Protein AF-A0A7J6WSA6-F1 (afdb_monomer)

Mean predicted aligned error: 17.16 Å

InterPro domains:
  IPR001107 Band 7 domain [PF01145] (23-94)
  IPR036013 Band 7/SPFH domain superfamily [G3DSA:3.30.479.30] (20-79)
  IPR036013 Band 7/SPFH domain superfamily [SSF117892] (22-83)
  IPR050710 Band 7/mec-2 domain-containing protein [PTHR43327] (21-197)

Sequence (199 aa):
MMEFVIQCNYTTGYDGVCYPMPKLDLDSTFEQKNDIAKAVEDELEKAMSLYGYEIVQTLIVDIEPDEHVKRAMNEINAAARMRAAANEKAEAEKILQIKRAEGEAESKYLAGVGIARQRQAIVDGLRDSVLAFSSNVPGTSSKDVMDMVLITQYFDTMKEIGASSKSSSVFIPHGPGAVKDIASQIREGLLQGEAASHH

Solvent-accessible surface area (backbone atoms only — not comparable to full-atom values): 11908 Å² total; per-residue (Å²): 135,82,89,64,79,57,77,56,80,49,56,70,83,71,92,87,79,88,71,84,74,71,97,60,54,73,70,56,49,68,75,37,50,68,60,52,30,49,59,50,39,64,53,49,40,61,65,35,47,81,74,76,49,80,77,87,61,59,56,72,79,58,80,48,72,41,71,68,56,53,50,53,52,52,51,51,53,51,49,52,53,51,50,52,54,50,50,56,50,52,52,51,51,51,51,52,52,51,53,49,52,52,51,54,52,50,52,53,50,52,51,51,52,49,50,53,52,50,52,49,53,51,54,52,52,50,52,52,51,50,52,54,48,51,73,74,40,93,90,57,52,77,64,58,54,51,54,51,49,52,52,50,51,53,52,53,52,51,48,54,53,69,68,41,93,82,64,74,87,79,89,73,79,88,46,91,60,43,63,55,50,51,56,47,52,56,50,52,53,51,54,53,49,54,64,61,67,76,110

Foldseek 3Di:
DDADADADDAEPPDDDDDDPDPPDDPVVCVVVVVVVQVVCQVVVQVVCVVVVDHHPGYDHPDHDYDPVCVVVVVVVVVVVVVVVVVVVVVVVVVVVVVVVVVVVVVVVVVVVVVVVVVVVVVVVVLVVVLVVVPVPDPPDDSVNSVLVVVVVVVVVVVVVLVVPPPRPDDDDPPDPCSSVVVVVVVVVVVVVVVVVVVD

Radius of gyration: 47.02 Å; Cα contacts (8 Å, |Δi|>4): 63; chains: 1; bounding box: 82×44×124 Å

Secondary structure (DSSP, 8-state):
-----EEEEEETTS-S------S--HHHHHHTHHHHHHHHHHHHHHHHHTTT-----EEEEEEE--HHHHHHHHHHHHHHHHHHHHHHHHHHHHHHHHHHHHHHHHHHHHHHHHHHHHHHHHHHHHHHHHHHHHHHSTT--HHHHHHHHHHHHHHHHHHHHHH-TT--------SHHHHHHHHHHHHHHHHHHHHHHT-

Structure (mmCIF, N/CA/C/O backbone):
data_AF-A0A7J6WSA6-F1
#
_entry.id   AF-A0A7J6WSA6-F1
#
loop_
_atom_site.group_PDB
_atom_site.id
_atom_site.type_symbol
_atom_site.label_atom_id
_atom_site.label_alt_id
_atom_site.label_comp_id
_atom_site.label_asym_id
_atom_site.label_entity_id
_atom_site.label_seq_id
_atom_site.pdbx_PDB_ins_code
_atom_site.Cartn_x
_atom_site.Cartn_y
_atom_site.Cartn_z
_atom_site.occupancy
_atom_site.B_iso_or_equiv
_atom_site.auth_seq_id
_atom_site.auth_comp_id
_atom_site.auth_asym_id
_atom_site.auth_atom_id
_atom_site.pdbx_PDB_model_num
ATOM 1 N N . MET A 1 1 ? 27.078 -11.685 -66.019 1.00 39.59 1 MET A N 1
ATOM 2 C CA . MET A 1 1 ? 26.508 -10.909 -64.904 1.00 39.59 1 MET A CA 1
ATOM 3 C C . MET A 1 1 ? 27.265 -11.360 -63.673 1.00 39.59 1 MET A C 1
ATOM 5 O O . MET A 1 1 ? 27.279 -12.555 -63.410 1.00 39.59 1 MET A O 1
ATOM 9 N N . MET A 1 2 ? 28.057 -10.478 -63.075 1.00 35.34 2 MET A N 1
ATOM 10 C CA . MET A 1 2 ? 28.962 -10.823 -61.980 1.00 35.34 2 MET A CA 1
ATOM 11 C C . MET A 1 2 ? 28.261 -10.365 -60.701 1.00 35.34 2 MET A C 1
ATOM 13 O O . MET A 1 2 ? 28.152 -9.167 -60.474 1.00 35.34 2 MET A O 1
ATOM 17 N N . GLU A 1 3 ? 27.679 -11.297 -59.946 1.00 40.72 3 GLU A N 1
ATOM 18 C CA . GLU A 1 3 ? 27.033 -10.979 -58.669 1.00 40.72 3 GLU A CA 1
ATOM 19 C C . GLU A 1 3 ? 28.117 -10.659 -57.637 1.00 40.72 3 GLU A C 1
ATOM 21 O O . GLU A 1 3 ? 28.894 -11.530 -57.240 1.00 40.72 3 GLU A O 1
ATOM 26 N N . PHE A 1 4 ? 28.186 -9.397 -57.221 1.00 44.38 4 PHE A N 1
ATOM 27 C CA . PHE A 1 4 ? 29.010 -8.972 -56.099 1.00 44.38 4 PHE A CA 1
ATOM 28 C C . PHE A 1 4 ? 28.118 -8.814 -54.871 1.00 44.38 4 PHE A C 1
ATOM 30 O O . PHE A 1 4 ? 27.324 -7.882 -54.783 1.00 44.38 4 PHE A O 1
ATOM 37 N N . VAL A 1 5 ? 28.267 -9.723 -53.909 1.00 51.66 5 VAL A N 1
ATOM 38 C CA . VAL A 1 5 ? 27.695 -9.561 -52.570 1.00 51.66 5 VAL A CA 1
ATOM 39 C C . VAL A 1 5 ? 28.710 -8.783 -51.739 1.00 51.66 5 VAL A C 1
ATOM 41 O O . VAL A 1 5 ? 29.735 -9.328 -51.330 1.00 51.66 5 VAL A O 1
ATOM 44 N N . ILE A 1 6 ? 28.453 -7.494 -51.521 1.00 54.69 6 ILE A N 1
ATOM 45 C CA . ILE A 1 6 ? 29.314 -6.649 -50.689 1.00 54.69 6 ILE A CA 1
ATOM 46 C C . ILE A 1 6 ? 28.897 -6.845 -49.230 1.00 54.69 6 ILE A C 1
ATOM 48 O O . ILE A 1 6 ? 27.838 -6.390 -48.802 1.00 54.69 6 ILE A O 1
ATOM 52 N N . GLN A 1 7 ? 29.729 -7.559 -48.469 1.00 48.75 7 GLN A N 1
ATOM 53 C CA . GLN A 1 7 ? 29.570 -7.705 -47.024 1.00 48.75 7 GLN A CA 1
ATOM 54 C C . GLN A 1 7 ? 30.275 -6.545 -46.316 1.00 48.75 7 GLN A C 1
ATOM 56 O O . GLN A 1 7 ? 31.503 -6.498 -46.258 1.00 48.75 7 GLN A O 1
ATOM 61 N N . CYS A 1 8 ? 29.500 -5.617 -45.758 1.00 50.72 8 CYS A N 1
ATOM 62 C CA . CYS A 1 8 ? 30.023 -4.582 -44.869 1.00 50.72 8 CYS A CA 1
ATOM 63 C C . CYS A 1 8 ? 29.905 -5.045 -43.413 1.00 50.72 8 CYS A C 1
ATOM 65 O O . CYS A 1 8 ? 28.805 -5.108 -42.867 1.00 50.72 8 CYS A O 1
ATOM 67 N N . ASN A 1 9 ? 31.046 -5.329 -42.779 1.00 51.94 9 ASN A N 1
ATOM 68 C CA . ASN A 1 9 ? 31.133 -5.451 -41.324 1.00 51.94 9 ASN A CA 1
ATOM 69 C C . ASN A 1 9 ? 31.413 -4.066 -40.739 1.00 51.94 9 ASN A C 1
ATOM 71 O O . ASN A 1 9 ? 32.453 -3.473 -41.024 1.00 51.94 9 ASN A O 1
ATOM 75 N N . TYR A 1 10 ? 30.473 -3.549 -39.948 1.00 56.66 10 TYR A N 1
ATOM 76 C CA . TYR A 1 10 ? 30.594 -2.240 -39.315 1.00 56.66 10 TYR A CA 1
ATOM 77 C C . TYR A 1 10 ? 31.133 -2.410 -37.892 1.00 56.66 10 TYR A C 1
ATOM 79 O O . TYR A 1 10 ? 30.394 -2.750 -36.969 1.00 56.66 10 TYR A O 1
ATOM 87 N N . THR A 1 11 ? 32.432 -2.176 -37.713 1.00 48.22 11 THR A N 1
ATOM 88 C CA . THR A 1 11 ? 33.072 -2.056 -36.398 1.00 48.22 11 THR A CA 1
ATOM 89 C C . THR A 1 11 ? 33.231 -0.573 -36.093 1.00 48.22 11 THR A C 1
ATOM 91 O O . THR A 1 11 ? 33.980 0.126 -36.776 1.00 48.22 11 THR A O 1
ATOM 94 N N . THR A 1 12 ? 32.535 -0.060 -35.075 1.00 52.12 12 THR A N 1
ATOM 95 C CA . THR A 1 12 ? 32.664 1.343 -34.642 1.00 52.12 12 THR A CA 1
ATOM 96 C C . THR A 1 12 ? 34.017 1.564 -33.951 1.00 52.12 12 THR A C 1
ATOM 98 O O . THR A 1 12 ? 34.076 1.678 -32.730 1.00 52.12 12 THR A O 1
ATOM 101 N N . GLY A 1 13 ? 35.115 1.554 -34.712 1.00 46.91 13 GLY A N 1
ATOM 102 C CA . GLY A 1 13 ? 36.462 1.689 -34.153 1.00 46.91 13 GLY A CA 1
ATOM 103 C C . GLY A 1 13 ? 37.646 1.629 -35.125 1.00 46.91 13 GLY A C 1
ATOM 104 O O . GLY A 1 13 ? 38.739 1.984 -34.697 1.00 46.91 13 GLY A O 1
ATOM 105 N N . TYR A 1 14 ? 37.484 1.227 -36.395 1.00 36.94 14 TYR A N 1
ATOM 106 C CA . TYR A 1 14 ? 38.596 1.207 -37.363 1.00 36.94 14 TYR A CA 1
ATOM 107 C C . TYR A 1 14 ? 38.178 1.651 -38.775 1.00 36.94 14 TYR A C 1
ATOM 109 O O . TYR A 1 14 ? 37.157 1.216 -39.303 1.00 36.94 14 TYR A O 1
ATOM 117 N N . ASP A 1 15 ? 39.000 2.529 -39.358 1.00 43.50 15 ASP A N 1
ATOM 118 C CA . ASP A 1 15 ? 38.802 3.232 -40.630 1.00 43.50 15 ASP A CA 1
ATOM 119 C C . ASP A 1 15 ? 38.809 2.308 -41.861 1.00 43.50 15 ASP A C 1
ATOM 121 O O . ASP A 1 15 ? 39.660 1.428 -41.998 1.00 43.50 15 ASP A O 1
ATOM 125 N N . GLY A 1 16 ? 37.914 2.583 -42.818 1.00 38.28 16 GLY A N 1
ATOM 126 C CA . GLY A 1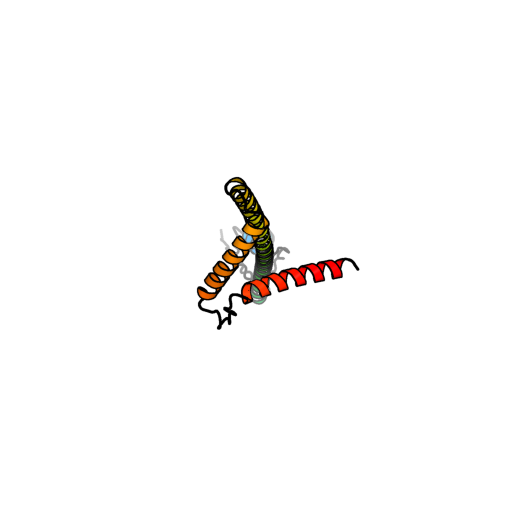 16 ? 38.006 2.017 -44.168 1.00 38.28 16 GLY A CA 1
ATOM 127 C C . GLY A 1 16 ? 36.896 2.445 -45.129 1.00 38.28 16 GLY A C 1
ATOM 128 O O . GLY A 1 16 ? 37.181 2.767 -46.277 1.00 38.28 16 GLY A O 1
ATOM 129 N N . VAL A 1 17 ? 35.644 2.521 -44.669 1.00 41.47 17 VAL A N 1
ATOM 130 C CA . VAL A 1 17 ? 34.513 3.056 -45.450 1.00 41.47 17 VAL A CA 1
ATOM 131 C C . VAL A 1 17 ? 33.585 3.801 -44.489 1.00 41.47 17 VAL A C 1
ATOM 133 O O . VAL A 1 17 ? 32.695 3.219 -43.877 1.00 41.47 17 VAL A O 1
ATOM 136 N N . CYS A 1 18 ? 33.852 5.090 -44.286 1.00 45.94 18 CYS A N 1
ATOM 137 C CA . CYS A 1 18 ? 33.096 5.925 -43.355 1.00 45.94 18 CYS A CA 1
ATOM 138 C C . CYS A 1 18 ? 31.810 6.434 -44.018 1.00 45.94 18 CYS A C 1
ATOM 140 O O . CYS A 1 18 ? 31.853 7.417 -44.757 1.00 45.94 18 CYS A O 1
ATOM 142 N N . TYR A 1 19 ? 30.669 5.804 -43.724 1.00 51.44 19 TYR A N 1
ATOM 143 C CA . TYR A 1 19 ? 29.365 6.423 -43.966 1.00 51.44 19 TYR A CA 1
ATOM 144 C C . TYR A 1 19 ? 28.962 7.235 -42.724 1.00 51.44 19 TYR A C 1
ATOM 146 O O . TYR A 1 19 ? 29.122 6.749 -41.597 1.00 51.44 19 TYR A O 1
ATOM 154 N N . PRO A 1 20 ? 28.467 8.476 -42.866 1.00 45.78 20 PRO A N 1
ATOM 155 C CA . PRO A 1 20 ? 27.962 9.225 -41.727 1.00 45.78 20 PRO A CA 1
ATOM 156 C C . PRO A 1 20 ? 26.715 8.522 -41.184 1.00 45.78 20 PRO A C 1
ATOM 158 O O . PRO A 1 20 ? 25.639 8.592 -41.772 1.00 45.78 20 PRO A O 1
ATOM 161 N N . MET A 1 21 ? 26.862 7.843 -40.045 1.00 51.69 21 MET A N 1
ATOM 162 C CA . MET A 1 21 ? 25.722 7.344 -39.282 1.00 51.69 21 MET A CA 1
ATOM 163 C C . MET A 1 21 ? 24.830 8.545 -38.929 1.00 51.69 21 MET A C 1
ATOM 165 O O . MET A 1 21 ? 25.319 9.491 -38.294 1.00 51.69 21 MET A O 1
ATOM 169 N N . PRO A 1 22 ? 23.552 8.567 -39.357 1.00 50.09 22 PRO A N 1
ATOM 170 C CA . PRO A 1 22 ? 22.627 9.601 -38.921 1.00 50.09 22 PRO A CA 1
ATOM 171 C C . PRO A 1 22 ? 22.583 9.595 -37.389 1.00 50.09 22 PRO A C 1
ATOM 173 O O . PRO A 1 22 ? 22.756 8.550 -36.766 1.00 50.09 22 PRO A O 1
ATOM 176 N N . LYS A 1 23 ? 22.403 10.770 -36.770 1.00 54.47 23 LYS A N 1
ATOM 177 C CA . LYS A 1 23 ? 22.350 10.952 -35.304 1.00 54.47 23 LYS A CA 1
ATOM 178 C C . LYS A 1 23 ? 21.072 10.343 -34.702 1.00 54.47 23 LYS A C 1
ATOM 180 O O . LYS A 1 23 ? 20.277 11.047 -34.085 1.00 54.47 23 LYS A O 1
ATOM 185 N N . LEU A 1 24 ? 20.844 9.066 -34.958 1.00 60.09 24 LEU A N 1
ATOM 186 C CA . LEU A 1 24 ? 19.783 8.256 -34.397 1.00 60.09 24 LEU A CA 1
ATOM 187 C C . LEU A 1 24 ? 20.269 7.670 -33.076 1.00 60.09 24 LEU A C 1
ATOM 189 O O . LEU A 1 24 ? 21.468 7.474 -32.867 1.00 60.09 24 LEU A O 1
ATOM 193 N N . ASP A 1 25 ? 19.324 7.411 -32.178 1.00 65.19 25 ASP A N 1
ATOM 194 C CA . ASP A 1 25 ? 19.624 6.705 -30.940 1.00 65.19 25 ASP A CA 1
ATOM 195 C C . ASP A 1 25 ? 20.144 5.297 -31.266 1.00 65.19 25 ASP A C 1
ATOM 197 O O . ASP A 1 25 ? 19.755 4.689 -32.274 1.00 65.19 25 ASP A O 1
ATOM 201 N N . LEU A 1 26 ? 21.047 4.773 -30.441 1.00 67.62 26 LEU A N 1
ATOM 202 C CA . LEU A 1 26 ? 21.723 3.503 -30.730 1.00 67.62 26 LEU A CA 1
ATOM 203 C C . LEU A 1 26 ? 20.711 2.344 -30.790 1.00 67.62 26 LEU A C 1
ATOM 205 O O . LEU A 1 26 ? 20.816 1.487 -31.663 1.00 67.62 26 LEU A O 1
ATOM 209 N N . ASP A 1 27 ? 19.666 2.393 -29.959 1.00 67.81 27 ASP A N 1
ATOM 210 C CA . ASP A 1 27 ? 18.525 1.467 -30.012 1.00 67.81 27 ASP A CA 1
ATOM 211 C C . ASP A 1 27 ? 17.718 1.605 -31.316 1.00 67.81 27 ASP A C 1
ATOM 213 O O . ASP A 1 27 ? 17.402 0.613 -31.972 1.00 67.81 27 ASP A O 1
ATOM 217 N N . SER A 1 28 ? 17.469 2.837 -31.768 1.00 68.19 28 SER A N 1
ATOM 218 C CA . SER A 1 28 ? 16.765 3.107 -33.030 1.00 68.19 28 SER A CA 1
ATOM 219 C C . SER A 1 28 ? 17.556 2.635 -34.255 1.00 68.19 28 SER A C 1
ATOM 221 O O . SER A 1 28 ? 16.967 2.303 -35.281 1.00 68.19 28 SER A O 1
ATOM 223 N N . THR A 1 29 ? 18.885 2.592 -34.155 1.00 68.38 29 THR A N 1
ATOM 224 C CA . THR A 1 29 ? 19.787 2.087 -35.201 1.00 68.38 29 THR A CA 1
ATOM 225 C C . THR A 1 29 ? 19.663 0.567 -35.348 1.00 68.38 29 THR A C 1
ATOM 227 O O . THR A 1 29 ? 19.689 0.046 -36.464 1.00 68.38 29 THR A O 1
ATOM 230 N N . PHE A 1 30 ? 19.483 -0.158 -34.237 1.00 66.81 30 PHE A N 1
ATOM 231 C CA . PHE A 1 30 ? 19.241 -1.603 -34.270 1.00 66.81 30 PHE A CA 1
ATOM 232 C C . PHE A 1 30 ? 17.874 -1.954 -34.861 1.00 66.81 30 PHE A C 1
ATOM 234 O O . PHE A 1 30 ? 17.758 -2.953 -35.572 1.00 66.81 30 PHE A O 1
ATOM 241 N N . GLU A 1 31 ? 16.856 -1.136 -34.602 1.00 71.69 31 GLU A N 1
ATOM 242 C CA . GLU A 1 31 ? 15.519 -1.330 -35.171 1.00 71.69 31 GLU A CA 1
ATOM 243 C C . GLU A 1 31 ? 15.467 -0.973 -36.667 1.00 71.69 31 GLU A C 1
ATOM 245 O O . GLU A 1 31 ? 14.790 -1.649 -37.442 1.00 71.69 31 GLU A O 1
ATOM 250 N N . GLN A 1 32 ? 16.236 0.031 -37.103 1.00 74.94 32 GLN A N 1
ATOM 251 C CA . GLN A 1 32 ? 16.243 0.555 -38.477 1.00 74.94 32 GLN A CA 1
ATOM 252 C C . GLN A 1 32 ? 17.398 0.014 -39.342 1.00 74.94 32 GLN A C 1
ATOM 254 O O . GLN A 1 32 ? 17.882 0.697 -40.247 1.00 74.94 32 GLN A O 1
ATOM 259 N N . LYS A 1 33 ? 17.826 -1.243 -39.132 1.00 73.50 33 LYS A N 1
ATOM 260 C CA . LYS A 1 33 ? 18.880 -1.888 -39.952 1.00 73.50 33 LYS A CA 1
ATOM 261 C C . LYS A 1 33 ? 18.594 -1.817 -41.460 1.00 73.50 33 LYS A C 1
ATOM 263 O O . LYS A 1 33 ? 19.513 -1.625 -42.250 1.00 73.50 33 LYS A O 1
ATOM 268 N N . ASN A 1 34 ? 17.325 -1.930 -41.857 1.00 76.12 34 ASN A N 1
ATOM 269 C CA . ASN A 1 34 ? 16.916 -1.863 -43.264 1.00 76.12 34 ASN A CA 1
ATOM 270 C C . ASN A 1 34 ? 17.037 -0.455 -43.863 1.00 76.12 34 ASN A C 1
ATOM 272 O O . ASN A 1 34 ? 17.355 -0.325 -45.043 1.00 76.12 34 ASN A O 1
ATOM 276 N N . ASP A 1 35 ? 16.803 0.590 -43.070 1.00 76.94 35 ASP A N 1
ATOM 277 C CA . ASP A 1 35 ? 16.888 1.970 -43.554 1.00 76.94 35 ASP A CA 1
ATOM 278 C C . ASP A 1 35 ? 18.352 2.391 -43.726 1.00 76.94 35 ASP A C 1
ATOM 280 O O . ASP A 1 35 ? 18.700 3.061 -44.696 1.00 76.94 35 ASP A O 1
ATOM 284 N N . ILE A 1 36 ? 19.233 1.907 -42.845 1.00 74.31 36 ILE A N 1
ATOM 285 C CA . ILE A 1 36 ? 20.686 2.074 -42.983 1.00 74.31 36 ILE A CA 1
ATOM 286 C C . ILE A 1 36 ? 21.197 1.302 -44.203 1.00 74.31 36 ILE A C 1
ATOM 288 O O . ILE A 1 36 ? 21.995 1.839 -44.965 1.00 74.31 36 ILE A O 1
ATOM 292 N N . ALA A 1 37 ? 20.718 0.072 -44.424 1.00 75.38 37 ALA A N 1
ATOM 293 C CA . ALA A 1 37 ? 21.106 -0.723 -45.588 1.00 75.38 37 ALA A CA 1
ATOM 294 C C . ALA A 1 37 ? 20.772 -0.004 -46.901 1.00 75.38 37 ALA A C 1
ATOM 296 O O . ALA A 1 37 ? 21.638 0.084 -47.765 1.00 75.38 37 ALA A O 1
ATOM 297 N N . LYS A 1 38 ? 19.574 0.587 -47.008 1.00 78.56 38 LYS A N 1
ATOM 298 C CA . LYS A 1 38 ? 19.174 1.399 -48.169 1.00 78.56 38 LYS A CA 1
ATOM 299 C C . LYS A 1 38 ? 20.020 2.659 -48.335 1.00 78.56 38 LYS A C 1
ATOM 301 O O . LYS A 1 38 ? 20.446 2.967 -49.438 1.00 78.56 38 LYS A O 1
ATOM 306 N N . ALA A 1 39 ? 20.299 3.374 -47.244 1.00 78.75 39 ALA A N 1
ATOM 307 C CA . ALA A 1 39 ? 21.129 4.578 -47.298 1.00 78.75 39 ALA A CA 1
ATOM 308 C C . ALA A 1 39 ? 22.568 4.280 -47.769 1.00 78.75 39 ALA A C 1
ATOM 310 O O . ALA A 1 39 ? 23.179 5.098 -48.460 1.00 78.75 39 ALA A O 1
ATOM 311 N N . VAL A 1 40 ? 23.100 3.107 -47.407 1.00 75.75 40 VAL A N 1
ATOM 312 C CA . VAL A 1 40 ? 24.400 2.613 -47.883 1.00 75.75 40 VAL A CA 1
ATOM 313 C C . VAL A 1 40 ? 24.320 2.164 -49.345 1.00 75.75 40 VAL A C 1
ATOM 315 O O . VAL A 1 40 ? 25.232 2.475 -50.109 1.00 75.75 40 VAL A O 1
ATOM 318 N N . GLU A 1 41 ? 23.243 1.481 -49.743 1.00 77.25 41 GLU A N 1
ATOM 319 C CA . GLU A 1 41 ? 22.985 1.043 -51.123 1.00 77.25 41 GLU A CA 1
ATOM 320 C C . GLU A 1 41 ? 22.983 2.222 -52.100 1.00 77.25 41 GLU A C 1
ATOM 322 O O . GLU A 1 41 ? 23.798 2.253 -53.023 1.00 77.25 41 GLU A O 1
ATOM 327 N N . ASP A 1 42 ? 22.153 3.235 -51.825 1.00 81.75 42 ASP A N 1
ATOM 328 C CA . ASP A 1 42 ? 21.973 4.424 -52.667 1.00 81.75 42 ASP A CA 1
ATOM 329 C C . ASP A 1 42 ? 23.295 5.171 -52.908 1.00 81.75 42 ASP A C 1
ATOM 331 O O . ASP A 1 42 ? 23.519 5.765 -53.966 1.00 81.75 42 ASP A O 1
ATOM 335 N N . GLU A 1 43 ? 24.181 5.197 -51.912 1.00 77.12 43 GLU A N 1
ATOM 336 C CA . GLU A 1 43 ? 25.448 5.920 -52.010 1.00 77.12 43 GLU A CA 1
ATOM 337 C C . GLU A 1 43 ? 26.536 5.089 -52.698 1.00 77.12 43 GLU A C 1
ATOM 339 O O . GLU A 1 43 ? 27.332 5.615 -53.485 1.00 77.12 43 GLU A O 1
ATOM 344 N N . LEU A 1 44 ? 26.552 3.780 -52.444 1.00 77.25 44 LEU A N 1
ATOM 345 C CA . LEU A 1 44 ? 27.488 2.857 -53.070 1.00 77.25 44 LEU A CA 1
ATOM 346 C C . LEU A 1 44 ? 27.168 2.667 -54.560 1.00 77.25 44 LEU A C 1
ATOM 348 O O . LEU A 1 44 ? 28.091 2.618 -55.375 1.00 77.25 44 LEU A O 1
ATOM 352 N N . GLU A 1 45 ? 25.885 2.656 -54.931 1.00 80.31 45 GLU A N 1
ATOM 353 C CA . GLU A 1 45 ? 25.424 2.630 -56.322 1.00 80.31 45 GLU A CA 1
ATOM 354 C C . GLU A 1 45 ? 25.925 3.860 -57.098 1.00 80.31 45 GLU A C 1
ATOM 356 O O . GLU A 1 45 ? 26.511 3.723 -58.176 1.00 80.31 45 GLU A O 1
ATOM 361 N N . LYS A 1 46 ? 25.819 5.070 -56.528 1.00 81.81 46 LYS A N 1
ATOM 362 C CA . LYS A 1 46 ? 26.353 6.296 -57.157 1.00 81.81 46 LYS A CA 1
ATOM 363 C C . LYS A 1 46 ? 27.858 6.212 -57.404 1.00 81.81 46 LYS A C 1
ATOM 365 O O . LYS A 1 46 ? 28.318 6.594 -58.478 1.00 81.81 46 LYS A O 1
ATOM 370 N N . ALA A 1 47 ? 28.628 5.707 -56.440 1.00 79.25 47 ALA A N 1
ATOM 371 C CA . ALA A 1 47 ? 30.081 5.605 -56.564 1.00 79.25 47 ALA A CA 1
ATOM 372 C C . ALA A 1 47 ? 30.516 4.523 -57.568 1.00 79.25 47 ALA A C 1
ATOM 374 O O . ALA A 1 47 ? 31.489 4.716 -58.299 1.00 79.25 47 ALA A O 1
ATOM 375 N N . MET A 1 48 ? 29.803 3.395 -57.616 1.00 76.75 48 MET A N 1
ATOM 376 C CA . MET A 1 48 ? 30.148 2.238 -58.452 1.00 76.75 48 MET A CA 1
ATOM 377 C C . MET A 1 48 ? 29.580 2.315 -59.876 1.00 76.75 48 MET A C 1
ATOM 379 O O . MET A 1 48 ? 30.188 1.762 -60.797 1.00 76.75 48 MET A O 1
ATOM 383 N N . SER A 1 49 ? 28.501 3.078 -60.093 1.00 78.88 49 SER A N 1
ATOM 384 C CA . SER A 1 49 ? 27.935 3.337 -61.426 1.00 78.88 49 SER A CA 1
ATOM 385 C C . SER A 1 49 ? 28.951 3.981 -62.382 1.00 78.88 49 SER A C 1
ATOM 387 O O . SER A 1 49 ? 28.995 3.644 -63.565 1.00 78.88 49 SER A O 1
ATOM 389 N N . LEU A 1 50 ? 29.847 4.830 -61.860 1.00 79.94 50 LEU A N 1
ATOM 390 C CA . LEU A 1 50 ? 30.957 5.456 -62.598 1.00 79.94 50 LEU A CA 1
ATOM 391 C C . LEU A 1 50 ? 31.947 4.442 -63.192 1.00 79.94 50 LEU A C 1
ATOM 393 O O . LEU A 1 50 ? 32.626 4.748 -64.171 1.00 79.94 50 LEU A O 1
ATOM 397 N N . TYR A 1 51 ? 32.030 3.247 -62.609 1.00 78.44 51 TYR A N 1
ATOM 398 C CA . TYR A 1 51 ? 32.939 2.181 -63.029 1.00 78.44 51 TYR A CA 1
ATOM 399 C C . TYR A 1 51 ? 32.222 1.049 -63.782 1.00 78.44 51 TYR A C 1
ATOM 401 O O . TYR A 1 51 ? 32.862 0.064 -64.149 1.00 78.44 51 TYR A O 1
ATOM 409 N N . GLY A 1 52 ? 30.919 1.195 -64.053 1.00 81.12 52 GLY A N 1
ATOM 410 C CA . GLY A 1 52 ? 30.123 0.230 -64.816 1.00 81.12 52 GLY A CA 1
ATOM 411 C C . GLY A 1 52 ? 29.681 -1.005 -64.025 1.00 81.12 52 GLY A C 1
ATOM 412 O O . GLY A 1 52 ? 29.379 -2.029 -64.638 1.00 81.12 52 GLY A O 1
ATOM 413 N N . TYR A 1 53 ? 29.653 -0.925 -62.691 1.00 77.50 53 TYR A N 1
ATOM 414 C CA . TYR A 1 53 ? 29.128 -1.982 -61.824 1.00 77.50 53 TYR A CA 1
ATOM 415 C C . TYR A 1 53 ? 27.714 -1.633 -61.342 1.00 77.50 53 TYR A C 1
ATOM 417 O O . TYR A 1 53 ? 27.449 -0.492 -60.970 1.00 77.50 53 TYR A O 1
ATOM 425 N N . GLU A 1 54 ? 26.827 -2.630 -61.330 1.00 76.94 54 GLU A N 1
ATOM 426 C CA . GLU A 1 54 ? 25.456 -2.542 -60.812 1.00 76.94 54 GLU A CA 1
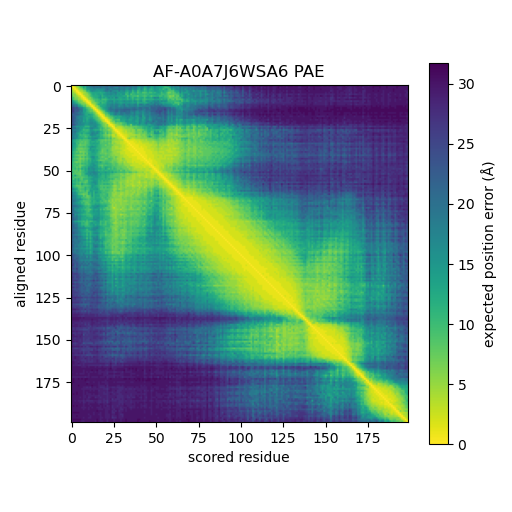ATOM 427 C C . GLU A 1 54 ? 25.374 -3.338 -59.505 1.00 76.94 54 GLU A C 1
ATOM 429 O O . GLU A 1 54 ? 25.779 -4.505 -59.455 1.00 76.94 54 GLU A O 1
ATOM 434 N N . ILE A 1 55 ? 24.901 -2.696 -58.436 1.00 74.69 55 ILE A N 1
ATOM 435 C CA . ILE A 1 55 ? 24.761 -3.325 -57.121 1.00 74.69 55 ILE A CA 1
ATOM 436 C C . ILE A 1 55 ? 23.345 -3.873 -57.014 1.00 74.69 55 ILE A C 1
ATOM 438 O O . ILE A 1 55 ? 22.384 -3.124 -57.079 1.00 74.69 55 ILE A O 1
ATOM 442 N N . VAL A 1 56 ? 23.230 -5.193 -56.870 1.00 76.00 56 VAL A N 1
ATOM 443 C CA . VAL A 1 56 ? 21.930 -5.882 -56.828 1.00 76.00 56 VAL A CA 1
ATOM 444 C C . VAL A 1 56 ? 21.311 -5.838 -55.430 1.00 76.00 56 VAL A C 1
ATOM 446 O O . VAL A 1 56 ? 20.092 -5.771 -55.304 1.00 76.00 56 VAL A O 1
ATOM 449 N N . GLN A 1 57 ? 22.139 -5.940 -54.383 1.00 70.12 57 GLN A N 1
ATOM 450 C CA . GLN A 1 57 ? 21.688 -5.894 -52.993 1.00 70.12 57 GLN A CA 1
ATOM 451 C C . GLN A 1 57 ? 22.861 -5.679 -52.026 1.00 70.12 57 GLN A C 1
ATOM 453 O O . GLN A 1 57 ? 23.888 -6.357 -52.122 1.00 70.12 57 GLN A O 1
ATOM 458 N N . THR A 1 58 ? 22.671 -4.820 -51.024 1.00 70.81 58 THR A N 1
ATOM 459 C CA . THR A 1 58 ? 23.553 -4.714 -49.849 1.00 70.81 58 THR A CA 1
ATOM 460 C C . THR A 1 58 ? 22.891 -5.306 -48.608 1.00 70.81 58 THR A C 1
ATOM 462 O O . THR A 1 58 ? 21.781 -4.930 -48.237 1.00 70.81 58 THR A O 1
ATOM 465 N N . LEU A 1 59 ? 23.583 -6.236 -47.940 1.00 72.81 59 LEU A N 1
ATOM 466 C CA . LEU A 1 59 ? 23.116 -6.863 -46.703 1.00 72.81 59 LEU A CA 1
ATOM 467 C C . LEU A 1 59 ? 24.002 -6.432 -45.531 1.00 72.81 59 LEU A C 1
ATOM 469 O O . LEU A 1 59 ? 25.199 -6.720 -45.511 1.00 72.81 59 LEU A O 1
ATOM 473 N N . ILE A 1 60 ? 23.401 -5.790 -44.529 1.00 71.69 60 ILE A N 1
ATOM 474 C CA . ILE A 1 60 ? 24.061 -5.537 -43.245 1.00 71.69 60 ILE A CA 1
ATOM 475 C C . ILE A 1 60 ? 23.919 -6.796 -42.390 1.00 71.69 60 ILE A C 1
ATOM 477 O O . ILE A 1 60 ? 22.810 -7.166 -42.003 1.00 71.69 60 ILE A O 1
ATOM 481 N N . VAL A 1 61 ? 25.042 -7.460 -42.111 1.00 71.94 61 VAL A N 1
ATOM 482 C CA . VAL A 1 61 ? 25.066 -8.714 -41.341 1.00 71.94 61 VAL A CA 1
ATOM 483 C C . VAL A 1 61 ? 24.958 -8.425 -39.848 1.00 71.94 61 VAL A C 1
ATOM 485 O O . VAL A 1 61 ? 24.064 -8.950 -39.184 1.00 71.94 61 VAL A O 1
ATOM 488 N N . ASP A 1 62 ? 25.818 -7.549 -39.324 1.00 67.81 62 ASP A N 1
ATOM 489 C CA . ASP A 1 62 ? 25.734 -7.121 -37.934 1.00 67.81 62 ASP A CA 1
ATOM 490 C C . ASP A 1 62 ? 26.299 -5.716 -37.698 1.00 67.81 62 ASP A C 1
ATOM 492 O O . ASP A 1 62 ? 27.134 -5.225 -38.460 1.00 67.81 62 ASP A O 1
ATOM 496 N N . ILE A 1 63 ? 25.812 -5.073 -36.637 1.00 72.50 63 ILE A N 1
ATOM 497 C CA . ILE A 1 63 ? 26.301 -3.783 -36.147 1.00 72.50 63 ILE A CA 1
ATOM 498 C C . ILE A 1 63 ? 26.772 -4.026 -34.722 1.00 72.50 63 ILE A C 1
ATOM 500 O O . ILE A 1 63 ? 25.961 -4.180 -33.807 1.00 72.50 63 ILE A O 1
ATOM 504 N N . GLU A 1 64 ? 28.085 -4.057 -34.530 1.00 72.25 64 GLU A N 1
ATOM 505 C CA . GLU A 1 64 ? 28.668 -4.258 -33.213 1.00 72.25 64 GLU A CA 1
ATOM 506 C C . GLU A 1 64 ? 29.231 -2.941 -32.675 1.00 72.25 64 GLU A C 1
ATOM 508 O O . GLU A 1 64 ? 30.281 -2.487 -33.138 1.00 72.25 64 GLU A O 1
ATOM 513 N N . PRO A 1 65 ? 28.561 -2.314 -31.688 1.00 75.12 65 PRO A N 1
ATOM 514 C CA . PRO A 1 65 ? 29.147 -1.184 -30.992 1.00 75.12 65 PRO A CA 1
ATOM 515 C C . PRO A 1 65 ? 30.366 -1.623 -30.184 1.00 75.12 65 PRO A C 1
ATOM 517 O O . PRO A 1 65 ? 30.472 -2.779 -29.758 1.00 75.12 65 PRO A O 1
ATOM 520 N N . ASP A 1 66 ? 31.252 -0.663 -29.937 1.00 81.56 66 ASP A N 1
ATOM 521 C CA . ASP A 1 66 ? 32.431 -0.850 -29.098 1.00 81.56 66 ASP A CA 1
ATOM 522 C C . ASP A 1 66 ? 32.061 -1.415 -27.714 1.00 81.56 66 ASP A C 1
ATOM 524 O O . ASP A 1 66 ? 31.011 -1.100 -27.139 1.00 81.56 66 ASP A O 1
ATOM 528 N N . GLU A 1 67 ? 32.936 -2.257 -27.162 1.00 83.19 67 GLU A N 1
ATOM 529 C CA . GLU A 1 67 ? 32.698 -2.940 -25.890 1.00 83.19 67 GLU A CA 1
ATOM 530 C C . GLU A 1 67 ? 32.455 -1.950 -24.738 1.00 83.19 67 GLU A C 1
ATOM 532 O O . GLU A 1 67 ? 31.629 -2.201 -23.852 1.00 83.19 67 GLU A O 1
ATOM 537 N N . HIS A 1 68 ? 33.120 -0.792 -24.766 1.00 80.88 68 HIS A N 1
ATOM 538 C CA . HIS A 1 68 ? 32.935 0.254 -23.769 1.00 80.88 68 HIS A CA 1
ATOM 539 C C . HIS A 1 68 ? 31.532 0.870 -23.847 1.00 80.88 68 HIS A C 1
ATOM 541 O O . HIS A 1 68 ? 30.885 1.072 -22.816 1.00 80.88 68 HIS A O 1
ATOM 547 N N . VAL A 1 69 ? 31.023 1.089 -25.064 1.00 81.88 69 VAL A N 1
ATOM 548 C CA . VAL A 1 69 ? 29.669 1.611 -25.303 1.00 81.88 69 VAL A CA 1
ATOM 549 C C . VAL A 1 69 ? 28.617 0.581 -24.891 1.00 81.88 69 VAL A C 1
ATOM 551 O O . VAL A 1 69 ? 27.687 0.930 -24.164 1.00 81.88 69 VAL A O 1
ATOM 554 N N . LYS A 1 70 ? 28.799 -0.700 -25.254 1.00 82.25 70 LYS A N 1
ATOM 555 C CA . LYS A 1 70 ? 27.921 -1.808 -24.822 1.00 82.25 70 LYS A CA 1
ATOM 556 C C . LYS A 1 70 ? 27.803 -1.864 -23.295 1.00 82.25 70 LYS A C 1
ATOM 558 O O . LYS A 1 70 ? 26.705 -2.011 -22.756 1.00 82.25 70 LYS A O 1
ATOM 563 N N . ARG A 1 71 ? 28.926 -1.724 -22.582 1.00 86.25 71 ARG A N 1
ATOM 564 C CA . ARG A 1 71 ? 28.956 -1.755 -21.113 1.00 86.25 71 ARG A CA 1
ATOM 565 C C . ARG A 1 71 ? 28.251 -0.548 -20.497 1.00 86.25 71 ARG A C 1
ATOM 567 O O . ARG A 1 71 ? 27.369 -0.737 -19.663 1.00 86.25 71 ARG A O 1
ATOM 574 N N . ALA A 1 72 ? 28.580 0.661 -20.949 1.00 85.62 72 ALA A N 1
ATOM 575 C CA . ALA A 1 72 ? 27.967 1.892 -20.451 1.00 85.62 72 ALA A CA 1
ATOM 576 C C . ALA A 1 72 ? 26.447 1.911 -20.680 1.00 85.62 72 ALA A C 1
ATOM 578 O O . ALA A 1 72 ? 25.679 2.277 -19.792 1.00 85.62 72 ALA A O 1
ATOM 579 N N . MET A 1 73 ? 25.998 1.453 -21.848 1.00 84.69 73 MET A N 1
ATOM 580 C CA . MET A 1 73 ? 24.580 1.375 -22.193 1.00 84.69 73 MET A CA 1
ATOM 581 C C . MET A 1 73 ? 23.830 0.372 -21.308 1.00 84.69 73 MET A C 1
ATOM 583 O O . MET A 1 73 ? 22.762 0.686 -20.777 1.00 84.69 73 MET A O 1
ATOM 587 N N . ASN A 1 74 ? 24.415 -0.804 -21.066 1.00 86.56 74 ASN A N 1
ATOM 588 C CA . ASN A 1 74 ? 23.843 -1.788 -20.147 1.00 86.56 74 ASN A CA 1
ATOM 589 C C . ASN A 1 74 ? 23.751 -1.258 -18.712 1.00 86.56 74 ASN A C 1
ATOM 591 O O . ASN A 1 74 ? 22.738 -1.473 -18.048 1.00 86.56 74 ASN A O 1
ATOM 595 N N . GLU A 1 75 ? 24.764 -0.532 -18.239 1.00 90.31 75 GLU A N 1
ATOM 596 C CA . GLU A 1 75 ? 24.746 0.095 -16.914 1.00 90.31 75 GLU A CA 1
ATOM 597 C C . GLU A 1 75 ? 23.666 1.179 -16.801 1.00 90.31 75 GLU A C 1
ATOM 599 O O . GLU A 1 75 ? 22.938 1.209 -15.807 1.00 90.31 75 GLU A O 1
ATOM 604 N N . ILE A 1 76 ? 23.495 2.023 -17.826 1.00 88.38 76 ILE A N 1
ATOM 605 C CA . ILE A 1 76 ? 22.443 3.052 -17.865 1.00 88.38 76 ILE A CA 1
ATOM 606 C C . ILE A 1 76 ? 21.057 2.406 -17.829 1.00 88.38 76 ILE A C 1
ATOM 608 O O . ILE A 1 76 ? 20.210 2.805 -17.025 1.00 88.38 76 ILE A O 1
ATOM 612 N N . ASN A 1 77 ? 20.836 1.373 -18.642 1.00 88.31 77 ASN A N 1
ATOM 613 C CA . ASN A 1 77 ? 19.563 0.660 -18.693 1.00 88.31 77 ASN A CA 1
ATOM 614 C C . ASN A 1 77 ? 19.269 -0.078 -17.382 1.00 88.31 77 ASN A C 1
ATOM 616 O O . ASN A 1 77 ? 18.143 -0.030 -16.876 1.00 88.31 77 ASN A O 1
ATOM 620 N N . ALA A 1 78 ? 20.279 -0.711 -16.785 1.00 92.25 78 ALA A N 1
ATOM 621 C CA . ALA A 1 78 ? 20.156 -1.339 -15.477 1.00 92.25 78 ALA A CA 1
ATOM 622 C C . ALA A 1 78 ? 19.834 -0.303 -14.388 1.00 92.25 78 ALA A C 1
ATOM 624 O O . ALA A 1 78 ? 18.926 -0.520 -13.585 1.00 92.25 78 ALA A O 1
ATOM 625 N N . ALA A 1 79 ? 20.513 0.847 -14.382 1.00 92.94 79 ALA A N 1
ATOM 626 C CA . ALA A 1 79 ? 20.268 1.930 -13.434 1.00 92.94 79 ALA A CA 1
ATOM 627 C C . ALA A 1 79 ? 18.870 2.545 -13.596 1.00 92.94 79 ALA A C 1
ATOM 629 O O . ALA A 1 79 ? 18.201 2.807 -12.596 1.00 92.94 79 ALA A O 1
ATOM 630 N N . ALA A 1 80 ? 18.401 2.744 -14.830 1.00 93.00 80 ALA A N 1
ATOM 631 C CA . ALA A 1 80 ? 17.054 3.237 -15.109 1.00 93.00 80 ALA A CA 1
ATOM 632 C C . ALA A 1 80 ? 15.985 2.265 -14.587 1.00 93.00 80 ALA A C 1
ATOM 634 O O . ALA A 1 80 ? 15.076 2.682 -13.866 1.00 93.00 80 ALA A O 1
ATOM 635 N N . ARG A 1 81 ? 16.145 0.960 -14.857 1.00 93.38 81 ARG A N 1
ATOM 636 C CA . ARG A 1 81 ? 15.256 -0.090 -14.329 1.00 93.38 81 ARG A CA 1
ATOM 637 C C . ARG A 1 81 ? 15.285 -0.153 -12.803 1.00 93.38 81 ARG A C 1
ATOM 639 O O . ARG A 1 81 ? 14.230 -0.229 -12.179 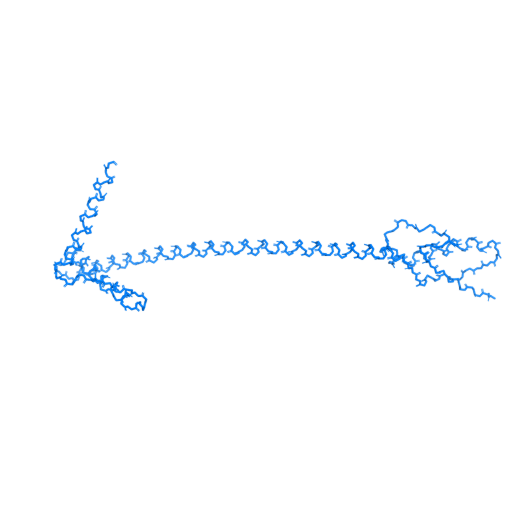1.00 93.38 81 ARG A O 1
ATOM 646 N N . MET A 1 82 ? 16.470 -0.072 -12.196 1.00 93.25 82 MET A N 1
ATOM 647 C CA . MET A 1 82 ? 16.614 -0.058 -10.738 1.00 93.25 82 MET A CA 1
ATOM 648 C C . MET A 1 82 ? 15.947 1.165 -10.103 1.00 93.25 82 MET A C 1
ATOM 650 O O . MET A 1 82 ? 15.281 1.021 -9.082 1.00 93.25 82 MET A O 1
ATOM 654 N N . ARG A 1 83 ? 16.076 2.356 -10.701 1.00 93.88 83 ARG A N 1
ATOM 655 C CA . ARG A 1 83 ? 15.402 3.571 -10.212 1.00 93.88 83 ARG A CA 1
ATOM 656 C C . ARG A 1 83 ? 13.884 3.457 -10.295 1.00 93.88 83 ARG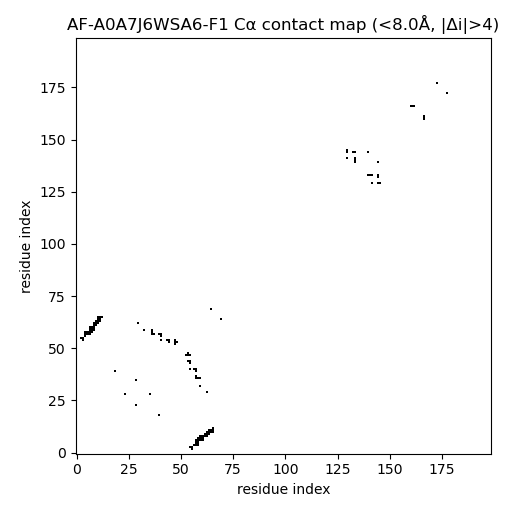 A C 1
ATOM 658 O O . ARG A 1 83 ? 13.216 3.807 -9.328 1.00 93.88 83 ARG A O 1
ATOM 665 N N . ALA A 1 84 ? 13.352 2.951 -11.408 1.00 95.56 84 ALA A N 1
ATOM 666 C CA . ALA A 1 84 ? 11.914 2.734 -11.559 1.00 95.56 84 ALA A CA 1
ATOM 667 C C . ALA A 1 84 ? 11.387 1.771 -10.483 1.00 95.56 84 ALA A C 1
ATOM 669 O O . ALA A 1 84 ? 10.480 2.125 -9.734 1.00 95.56 84 ALA A O 1
ATOM 670 N N . ALA A 1 85 ? 12.042 0.618 -10.315 1.00 93.94 85 ALA A N 1
ATOM 671 C CA . ALA A 1 85 ? 11.675 -0.359 -9.292 1.00 93.94 85 ALA A CA 1
ATOM 672 C C . ALA A 1 85 ? 11.786 0.201 -7.861 1.00 93.94 85 ALA A C 1
ATOM 674 O O . ALA A 1 85 ? 10.941 -0.084 -7.012 1.00 93.94 85 ALA A O 1
ATOM 675 N N . ALA A 1 86 ? 12.814 1.006 -7.574 1.00 95.50 86 ALA A N 1
ATOM 676 C CA . ALA A 1 86 ? 12.984 1.638 -6.267 1.00 95.50 86 ALA A CA 1
ATOM 677 C C . ALA A 1 86 ? 11.868 2.650 -5.967 1.00 95.50 86 ALA A C 1
ATOM 679 O O . ALA A 1 86 ? 11.353 2.663 -4.850 1.00 95.50 86 ALA A O 1
ATOM 680 N N . ASN A 1 87 ? 11.471 3.456 -6.956 1.00 95.50 87 ASN A N 1
ATOM 681 C CA . ASN A 1 87 ? 10.381 4.419 -6.809 1.00 95.50 87 ASN A CA 1
ATOM 682 C C . ASN A 1 87 ? 9.040 3.714 -6.578 1.00 95.50 87 ASN A C 1
ATOM 684 O O . ASN A 1 87 ? 8.342 4.046 -5.623 1.00 95.50 8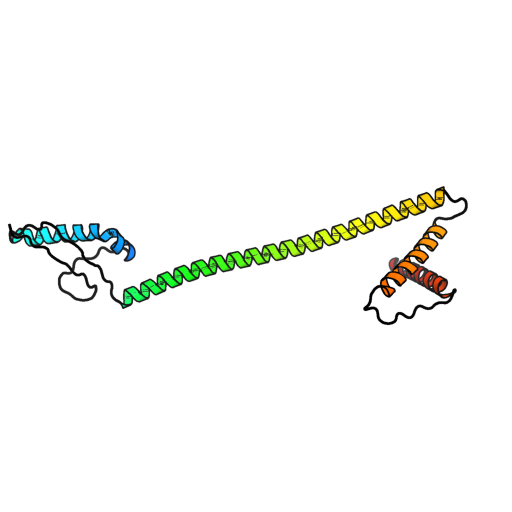7 ASN A O 1
ATOM 688 N N . GLU A 1 88 ? 8.720 2.694 -7.379 1.00 95.69 88 GLU A N 1
ATOM 689 C CA . GLU A 1 88 ? 7.495 1.901 -7.204 1.00 95.69 88 GLU A CA 1
ATOM 690 C C . GLU A 1 88 ? 7.449 1.225 -5.828 1.00 95.69 88 GLU A C 1
ATOM 692 O O . GLU A 1 88 ? 6.425 1.248 -5.142 1.00 95.69 88 GLU A O 1
ATOM 697 N N . LYS A 1 89 ? 8.579 0.668 -5.375 1.00 95.62 89 LYS A N 1
ATOM 698 C CA . LYS A 1 89 ? 8.677 0.061 -4.045 1.00 95.62 89 LYS A CA 1
ATOM 699 C C . LYS A 1 89 ? 8.488 1.094 -2.930 1.00 95.62 89 LYS A C 1
ATOM 701 O O . LYS A 1 89 ? 7.772 0.815 -1.970 1.00 95.62 89 LYS A O 1
ATOM 706 N N . ALA A 1 90 ? 9.091 2.275 -3.053 1.00 96.06 90 ALA A N 1
ATOM 707 C CA . ALA A 1 90 ? 8.945 3.347 -2.071 1.00 96.06 90 ALA A CA 1
ATOM 708 C C . ALA A 1 90 ? 7.495 3.856 -1.987 1.00 96.06 90 ALA A C 1
ATOM 710 O O . ALA A 1 90 ? 6.981 4.101 -0.892 1.00 96.06 90 ALA A O 1
ATOM 711 N N . GLU A 1 91 ? 6.804 3.971 -3.123 1.00 96.12 91 GLU A N 1
ATOM 712 C CA . GLU A 1 91 ? 5.382 4.323 -3.156 1.00 96.12 91 GLU A CA 1
ATOM 713 C C . GLU A 1 91 ? 4.510 3.240 -2.515 1.00 96.12 91 GLU A C 1
ATOM 715 O O . GLU A 1 91 ? 3.639 3.555 -1.698 1.00 96.12 91 GLU A O 1
ATOM 720 N N . ALA A 1 92 ? 4.779 1.965 -2.809 1.00 96.19 92 ALA A N 1
ATOM 72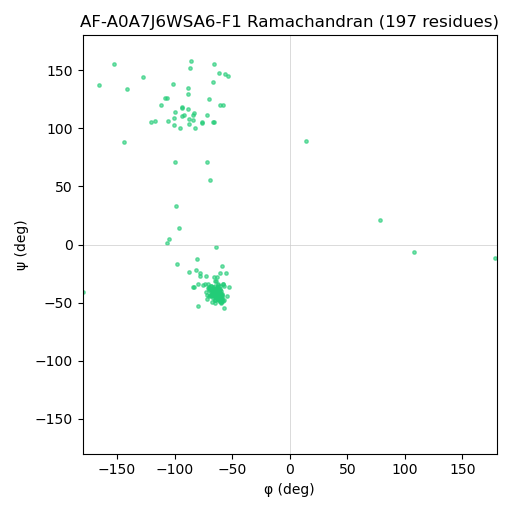1 C CA . ALA A 1 92 ? 4.070 0.846 -2.197 1.00 96.19 92 ALA A CA 1
ATOM 722 C C . ALA A 1 92 ? 4.253 0.814 -0.669 1.00 96.19 92 ALA A C 1
ATOM 724 O O . ALA A 1 92 ? 3.274 0.666 0.068 1.00 96.19 92 ALA A O 1
ATOM 725 N N . GLU A 1 93 ? 5.480 1.009 -0.177 1.00 96.31 93 GLU A N 1
ATOM 726 C CA . GLU A 1 93 ? 5.775 1.076 1.261 1.00 96.31 93 GLU A CA 1
ATOM 727 C C . GLU A 1 93 ? 5.054 2.249 1.935 1.00 96.31 93 GLU A C 1
ATOM 729 O O . GLU A 1 93 ? 4.444 2.073 2.994 1.00 96.31 93 GLU A O 1
ATOM 734 N N . LYS A 1 94 ? 5.037 3.424 1.296 1.00 97.06 94 LYS A N 1
ATOM 735 C CA . LYS A 1 94 ? 4.298 4.594 1.786 1.00 97.06 94 LYS A CA 1
ATOM 736 C C . LYS A 1 94 ? 2.803 4.300 1.917 1.00 97.06 94 LYS A C 1
ATOM 738 O O . LYS A 1 94 ? 2.207 4.608 2.950 1.00 97.06 94 LYS A O 1
ATOM 743 N N . ILE A 1 95 ? 2.193 3.708 0.890 1.00 95.81 95 ILE A N 1
ATOM 744 C CA . ILE A 1 95 ? 0.764 3.363 0.905 1.00 95.81 95 ILE A CA 1
ATOM 745 C C . ILE A 1 95 ? 0.477 2.357 2.022 1.00 95.81 95 ILE A C 1
ATOM 747 O O . ILE A 1 95 ? -0.476 2.543 2.780 1.00 95.81 95 ILE A O 1
ATOM 751 N N . LEU A 1 96 ? 1.314 1.328 2.164 1.00 96.50 96 LEU A N 1
ATOM 752 C CA . LEU A 1 96 ? 1.159 0.308 3.198 1.00 96.50 96 LEU A CA 1
ATOM 753 C C . LEU A 1 96 ? 1.238 0.914 4.604 1.00 96.50 96 LEU A C 1
ATOM 755 O O . LEU A 1 96 ? 0.413 0.590 5.460 1.00 96.50 96 LEU A O 1
ATOM 759 N N . GLN A 1 97 ? 2.184 1.826 4.839 1.00 96.94 97 GLN A N 1
ATOM 760 C CA . GLN A 1 97 ? 2.329 2.498 6.128 1.00 96.94 97 GLN A CA 1
ATOM 761 C C . GLN A 1 97 ? 1.129 3.397 6.452 1.00 96.94 97 GLN A C 1
ATOM 763 O O . GLN A 1 97 ? 0.620 3.344 7.572 1.00 96.94 97 GLN A O 1
ATOM 768 N N . ILE A 1 98 ? 0.644 4.179 5.481 1.00 97.00 98 ILE A N 1
ATOM 769 C CA . ILE A 1 98 ? -0.545 5.027 5.660 1.00 97.00 98 ILE A CA 1
ATOM 770 C C . ILE A 1 98 ? -1.765 4.160 5.965 1.00 97.00 98 ILE A C 1
ATOM 772 O O . ILE A 1 98 ? -2.453 4.402 6.951 1.00 97.00 98 ILE A O 1
ATOM 776 N N . LYS A 1 99 ? -2.000 3.102 5.181 1.00 96.31 99 LYS A N 1
ATOM 777 C CA . LYS A 1 99 ? -3.152 2.211 5.374 1.00 96.31 99 LYS A CA 1
ATOM 778 C C . LYS A 1 99 ? -3.119 1.493 6.715 1.00 96.31 99 LYS A C 1
ATOM 780 O O . LYS A 1 99 ? -4.158 1.321 7.348 1.00 96.31 99 LYS A O 1
ATOM 785 N N . ARG A 1 100 ? -1.929 1.113 7.180 1.00 96.56 100 ARG A N 1
ATOM 786 C CA . ARG A 1 100 ? -1.755 0.549 8.518 1.00 96.56 100 ARG A CA 1
ATOM 787 C C . ARG A 1 100 ? -2.097 1.566 9.607 1.00 96.56 100 ARG A C 1
ATOM 789 O O . ARG A 1 100 ? -2.831 1.224 10.527 1.00 96.56 100 ARG A O 1
ATOM 796 N N . ALA A 1 101 ? -1.609 2.800 9.491 1.00 96.25 101 ALA A N 1
ATOM 797 C CA . ALA A 1 101 ? -1.907 3.861 10.452 1.00 96.25 101 ALA A CA 1
ATOM 798 C C . ALA A 1 101 ? -3.403 4.227 10.471 1.00 96.25 101 ALA A C 1
ATOM 800 O O . ALA A 1 101 ? -3.979 4.388 11.546 1.00 96.25 101 ALA A O 1
ATOM 801 N N . GLU A 1 102 ? -4.044 4.299 9.300 1.00 96.00 102 GLU A N 1
ATOM 802 C CA . GLU A 1 102 ? -5.492 4.497 9.163 1.00 96.00 102 GLU A CA 1
ATOM 803 C C . GLU A 1 102 ? -6.271 3.371 9.853 1.00 96.00 102 GLU A C 1
ATOM 805 O O . GLU A 1 102 ? -7.130 3.647 10.688 1.00 96.00 102 GLU A O 1
ATOM 810 N N . GLY A 1 103 ? -5.920 2.109 9.583 1.00 97.50 103 GLY A N 1
ATOM 811 C CA . GLY A 1 103 ? -6.569 0.957 10.211 1.00 97.50 103 GLY A CA 1
ATOM 812 C C . GLY A 1 103 ? -6.373 0.905 11.730 1.00 97.50 103 GLY A C 1
ATOM 813 O O . GLY A 1 103 ? -7.302 0.570 12.465 1.00 97.50 103 GLY A O 1
ATOM 814 N N . GLU A 1 104 ? -5.193 1.274 12.234 1.00 96.00 104 GLU A N 1
ATOM 815 C CA . GLU A 1 104 ? -4.938 1.363 13.677 1.00 96.00 104 GLU A CA 1
ATOM 816 C C . GLU A 1 104 ? -5.748 2.487 14.343 1.00 96.00 104 GLU A C 1
ATOM 818 O O . GLU A 1 104 ? -6.265 2.301 15.450 1.00 96.00 104 GLU A O 1
ATOM 823 N N . ALA A 1 105 ? -5.886 3.641 13.684 1.00 96.12 105 ALA A N 1
ATOM 824 C CA . ALA A 1 105 ? -6.698 4.751 14.176 1.00 96.12 105 ALA A CA 1
ATOM 825 C C . ALA A 1 105 ? -8.194 4.397 14.185 1.00 96.12 105 ALA A C 1
ATOM 827 O O . ALA A 1 105 ? -8.871 4.604 15.195 1.00 96.12 105 ALA A O 1
ATOM 828 N N . GLU A 1 106 ? -8.693 3.807 13.099 1.00 96.19 106 GLU A N 1
ATOM 829 C CA . GLU A 1 106 ? -10.086 3.380 12.973 1.00 96.19 106 GLU A CA 1
ATOM 830 C C . GLU A 1 106 ? -10.434 2.280 13.982 1.00 96.19 106 GLU A C 1
ATOM 832 O O . GLU A 1 106 ? -11.450 2.370 14.670 1.00 96.19 106 GLU A O 1
ATOM 837 N N . SER A 1 107 ? -9.552 1.293 14.161 1.00 96.31 107 SER A N 1
ATOM 838 C CA . SER A 1 107 ? -9.724 0.233 15.160 1.00 96.31 107 SER A CA 1
ATOM 839 C C . SER A 1 107 ? -9.845 0.796 16.579 1.00 96.31 107 SER A C 1
ATOM 841 O O . SER A 1 107 ? -10.774 0.448 17.313 1.00 96.31 107 SER A O 1
ATOM 843 N N . LYS A 1 108 ? -8.967 1.735 16.964 1.00 96.25 108 LYS A N 1
ATOM 844 C CA . LYS A 1 108 ? -9.047 2.411 18.270 1.00 96.25 108 LYS A CA 1
ATOM 845 C C . LYS A 1 108 ? -10.335 3.214 18.422 1.00 96.25 108 LYS A C 1
ATOM 847 O O . LYS A 1 108 ? -10.929 3.203 19.501 1.00 96.25 108 LYS A O 1
ATOM 852 N N . TYR A 1 109 ? -10.776 3.891 17.364 1.00 96.06 109 TYR A N 1
ATOM 853 C CA . TYR A 1 109 ? -12.023 4.645 17.397 1.00 96.06 109 TYR A CA 1
ATOM 854 C C . TYR A 1 109 ? -13.228 3.714 17.588 1.00 96.06 109 TYR A C 1
ATOM 856 O O . TYR A 1 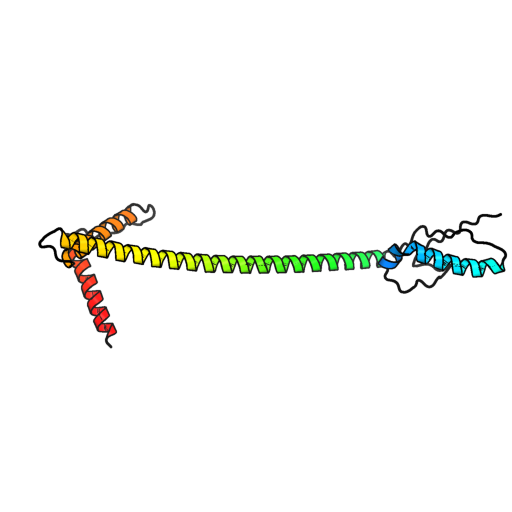109 ? -14.006 3.910 18.523 1.00 96.06 109 TYR A O 1
ATOM 864 N N . LEU A 1 110 ? -13.343 2.657 16.782 1.00 95.81 110 LEU A N 1
ATOM 865 C CA . LEU A 1 110 ? -14.414 1.665 16.899 1.00 95.81 110 LEU A CA 1
ATOM 866 C C . LEU A 1 110 ? -14.413 0.975 18.267 1.00 95.81 110 LEU A C 1
ATOM 868 O O . LEU A 1 110 ? -15.479 0.800 18.857 1.00 95.81 110 LEU A O 1
ATOM 872 N N . ALA A 1 111 ? -13.238 0.651 18.814 1.00 95.38 111 ALA A N 1
ATOM 873 C CA . ALA A 1 111 ? -13.117 0.119 20.169 1.00 95.38 111 ALA A CA 1
ATOM 874 C C . ALA A 1 111 ? -13.639 1.114 21.222 1.00 95.38 111 ALA A C 1
ATOM 876 O O . ALA A 1 111 ? -14.409 0.732 22.106 1.00 95.38 111 ALA A O 1
ATOM 877 N N . GLY A 1 112 ? -13.286 2.398 21.106 1.00 95.69 112 GLY A N 1
ATOM 878 C CA . GLY A 1 112 ? -13.785 3.454 21.989 1.00 95.69 112 GLY A CA 1
ATOM 879 C C . GLY A 1 112 ? -15.305 3.627 21.914 1.00 95.69 112 GLY A C 1
ATOM 880 O O . GLY A 1 112 ? -15.973 3.685 22.948 1.00 95.69 112 GLY A O 1
ATOM 881 N N . VAL A 1 113 ? -15.867 3.633 20.701 1.00 96.00 113 VAL A N 1
ATOM 882 C CA . VAL A 1 113 ? -17.322 3.682 20.472 1.00 96.00 113 VAL A CA 1
ATOM 883 C C . VAL A 1 113 ? -18.007 2.452 21.063 1.00 96.00 113 VAL A C 1
ATOM 885 O O . VAL A 1 113 ? -19.045 2.582 21.714 1.00 96.00 113 V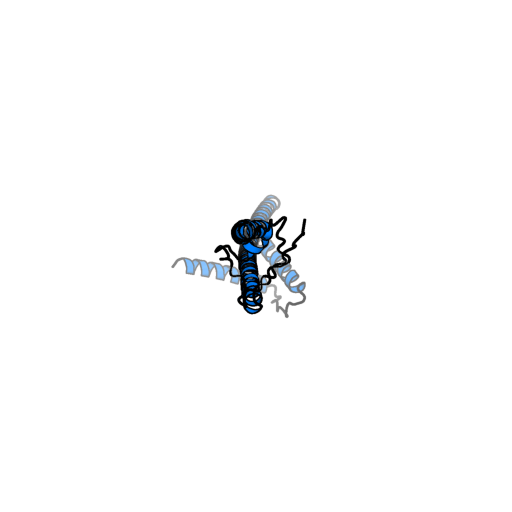AL A O 1
ATOM 888 N N . GLY A 1 114 ? -17.417 1.269 20.885 1.00 95.62 114 GLY A N 1
ATOM 889 C CA . GLY A 1 114 ? -17.907 0.017 21.455 1.00 95.62 114 GLY A CA 1
ATOM 890 C C . GLY A 1 114 ? -17.994 0.073 22.978 1.00 95.62 114 GLY A C 1
ATOM 891 O O . GLY A 1 114 ? -19.051 -0.214 23.534 1.00 95.62 114 GLY A O 1
ATOM 892 N N . ILE A 1 115 ? -16.930 0.526 23.650 1.00 94.00 115 ILE A N 1
ATOM 893 C CA . ILE A 1 115 ? -16.901 0.676 25.115 1.00 94.00 115 ILE A CA 1
ATOM 894 C C . ILE A 1 115 ? -17.939 1.700 25.584 1.00 94.00 115 ILE A C 1
ATOM 896 O O . ILE A 1 115 ? -18.652 1.446 26.554 1.00 94.00 115 ILE A O 1
ATOM 900 N N . ALA A 1 116 ? -18.052 2.849 24.915 1.00 93.25 116 ALA A N 1
ATOM 901 C CA . ALA A 1 116 ? -19.040 3.864 25.277 1.00 93.25 116 ALA A CA 1
ATOM 902 C C . ALA A 1 116 ? -20.473 3.322 25.154 1.00 93.25 116 ALA A C 1
ATOM 904 O O . ALA A 1 116 ? -21.277 3.468 26.075 1.00 93.25 116 ALA A O 1
ATOM 905 N N . ARG A 1 117 ? -20.773 2.622 24.054 1.00 94.69 117 ARG A N 1
ATOM 906 C CA . ARG A 1 117 ? -22.082 2.001 23.824 1.00 94.69 117 ARG A CA 1
ATOM 907 C C . ARG A 1 117 ? -22.367 0.868 24.810 1.00 94.69 117 ARG A C 1
ATOM 909 O O . ARG A 1 117 ? -23.493 0.755 25.284 1.00 94.69 117 ARG A O 1
ATOM 916 N N . GLN A 1 118 ? -21.358 0.067 25.152 1.00 93.50 118 GLN A N 1
ATOM 917 C CA . GLN A 1 118 ? -21.462 -0.956 26.191 1.00 93.50 118 GLN A CA 1
ATOM 918 C C . GLN A 1 118 ? -21.790 -0.322 27.548 1.00 93.50 118 GLN A C 1
ATOM 920 O O . GLN A 1 118 ? -22.717 -0.770 28.216 1.00 93.50 118 GLN A O 1
ATOM 925 N N . ARG A 1 119 ? -21.077 0.741 27.945 1.00 90.88 119 ARG A N 1
ATOM 926 C CA . ARG A 1 119 ? -21.344 1.469 29.198 1.00 90.88 119 ARG A CA 1
ATOM 927 C C . ARG A 1 119 ? -22.761 2.028 29.236 1.00 90.88 119 ARG A C 1
ATOM 929 O O . ARG A 1 119 ? -23.425 1.887 30.256 1.00 90.88 119 ARG A O 1
ATOM 936 N N . GLN A 1 120 ? -23.230 2.597 28.127 1.00 93.31 120 GLN A N 1
ATOM 937 C CA . GLN A 1 120 ? -24.599 3.090 28.016 1.00 93.31 120 GLN A CA 1
ATOM 938 C C . GLN A 1 120 ? -25.620 1.965 28.234 1.00 93.31 120 GLN A C 1
ATOM 940 O O . GLN A 1 120 ? -26.494 2.093 29.083 1.00 93.31 120 GLN A O 1
ATOM 945 N N . ALA A 1 121 ? -25.451 0.829 27.549 1.00 93.38 121 ALA A N 1
ATOM 946 C CA . ALA A 1 121 ? -26.341 -0.322 27.698 1.00 93.38 121 ALA A CA 1
ATOM 947 C C . ALA A 1 121 ? -26.362 -0.884 29.132 1.00 93.38 121 ALA A C 1
ATOM 949 O O . ALA A 1 121 ? -27.414 -1.300 29.611 1.00 93.38 121 ALA A O 1
ATOM 950 N N . ILE A 1 122 ? -25.221 -0.870 29.833 1.00 86.44 122 ILE A N 1
ATOM 951 C CA . ILE A 1 122 ? -25.138 -1.275 31.245 1.00 86.44 122 ILE A CA 1
ATOM 952 C C . ILE A 1 122 ? -25.935 -0.313 32.134 1.00 86.44 122 ILE A C 1
ATOM 954 O O . ILE A 1 122 ? -26.713 -0.768 32.970 1.00 86.44 122 ILE A O 1
ATOM 958 N N . VAL A 1 123 ? -25.758 1.002 31.962 1.00 87.50 123 VAL A N 1
ATOM 959 C CA . VAL A 1 123 ? -26.468 2.019 32.759 1.00 87.50 123 VAL A CA 1
ATOM 960 C C . VAL A 1 123 ? -27.975 1.941 32.527 1.00 87.50 123 VAL A C 1
ATOM 962 O O . VAL A 1 123 ? -28.739 1.958 33.492 1.00 87.50 123 VAL A O 1
ATOM 965 N N . ASP A 1 124 ? -28.397 1.805 31.270 1.00 90.69 124 ASP A N 1
ATOM 966 C CA . ASP A 1 124 ? -29.810 1.690 30.914 1.00 90.69 124 ASP A CA 1
ATOM 967 C C . ASP A 1 124 ? -30.419 0.399 31.487 1.00 90.69 124 ASP A C 1
ATOM 969 O O . ASP A 1 124 ? -31.453 0.445 32.152 1.00 90.69 124 ASP A O 1
ATOM 973 N N . GLY A 1 125 ? -29.729 -0.740 31.356 1.00 88.81 125 GLY A N 1
ATOM 974 C CA . GLY A 1 125 ? -30.181 -2.008 31.937 1.00 88.81 125 GLY A CA 1
ATOM 975 C C . GLY A 1 125 ? -30.252 -1.989 33.468 1.00 88.81 125 GLY A C 1
ATOM 976 O O . GLY A 1 125 ? -31.182 -2.549 34.056 1.00 88.81 125 GLY A O 1
ATOM 977 N N . LEU A 1 126 ? -29.308 -1.315 34.135 1.00 82.56 126 LEU A N 1
ATOM 978 C CA . LEU A 1 126 ? -29.338 -1.146 35.588 1.00 82.56 126 LEU A CA 1
ATOM 979 C C . LEU A 1 126 ? -30.509 -0.257 36.016 1.00 82.56 126 LEU A C 1
ATOM 981 O O . LEU A 1 126 ? -31.213 -0.593 36.966 1.00 82.56 126 LEU A O 1
ATOM 985 N N . ARG A 1 127 ? -30.752 0.848 35.302 1.00 84.06 127 ARG A N 1
ATOM 986 C CA . ARG A 1 127 ? -31.898 1.734 35.547 1.00 84.06 127 ARG A CA 1
ATOM 987 C C . ARG A 1 127 ? -33.216 0.969 35.446 1.00 84.06 127 ARG A C 1
ATOM 989 O O . ARG A 1 127 ? -34.044 1.081 36.350 1.00 84.06 127 ARG A O 1
ATOM 996 N N . ASP A 1 128 ? -33.387 0.181 34.389 1.00 87.44 128 ASP A N 1
ATOM 997 C CA . ASP A 1 128 ? -34.590 -0.629 34.183 1.00 87.44 128 ASP A CA 1
ATOM 998 C C . ASP A 1 128 ? -34.748 -1.680 35.288 1.00 87.44 128 ASP A C 1
ATOM 1000 O O . ASP A 1 128 ? -35.841 -1.852 35.831 1.00 87.44 128 ASP A O 1
ATOM 1004 N N . SER A 1 129 ? -33.645 -2.316 35.696 1.00 81.50 129 SER A N 1
ATOM 1005 C CA . SER A 1 129 ? -33.628 -3.285 36.799 1.00 81.50 129 SER A CA 1
ATOM 1006 C C . SER A 1 129 ? -34.037 -2.648 38.131 1.00 81.50 129 SER A C 1
ATOM 1008 O O . SER A 1 129 ? -34.848 -3.217 38.862 1.00 81.50 129 SER A O 1
ATOM 1010 N N . VAL A 1 130 ? -33.530 -1.448 38.440 1.00 80.44 130 VAL A N 1
ATOM 1011 C CA . VAL A 1 130 ? -33.875 -0.708 39.667 1.00 80.44 130 VAL A CA 1
ATOM 1012 C C . VAL A 1 130 ? -35.351 -0.307 39.673 1.00 80.44 130 VAL A C 1
ATOM 1014 O O . VAL A 1 130 ? -36.032 -0.497 40.683 1.00 80.44 130 VAL A O 1
ATOM 1017 N N . LEU A 1 131 ? -35.871 0.203 38.550 1.00 80.88 131 LEU A N 1
ATOM 1018 C CA . LEU A 1 131 ? -37.286 0.562 38.418 1.00 80.88 131 LEU A CA 1
ATOM 1019 C C . LEU A 1 131 ? -38.191 -0.667 38.564 1.00 80.88 131 LEU A C 1
ATOM 1021 O O . LEU A 1 131 ? -39.162 -0.626 39.323 1.00 80.88 131 LEU A O 1
ATOM 1025 N N . ALA A 1 132 ? -37.858 -1.777 37.901 1.00 81.44 132 ALA A N 1
ATOM 1026 C CA . ALA A 1 132 ? -38.617 -3.019 37.996 1.00 81.44 132 ALA A CA 1
ATOM 1027 C C . ALA A 1 132 ? -38.638 -3.578 39.428 1.00 81.44 132 ALA A C 1
ATOM 1029 O O . ALA A 1 132 ? -39.686 -4.022 39.899 1.00 81.44 132 ALA A O 1
ATOM 1030 N N . PHE A 1 133 ? -37.514 -3.528 40.147 1.00 76.19 133 PHE A N 1
ATOM 1031 C CA . PHE A 1 133 ? -37.429 -4.040 41.516 1.00 76.19 133 PHE A CA 1
ATOM 1032 C C . PHE A 1 133 ? -38.208 -3.164 42.506 1.00 76.19 133 PHE A C 1
ATOM 1034 O O . PHE A 1 133 ? -38.996 -3.679 43.298 1.00 76.19 133 PHE A O 1
ATOM 1041 N N . SER A 1 134 ? -38.072 -1.836 42.394 1.00 72.69 134 SER A N 1
ATOM 1042 C CA . SER A 1 134 ? -38.814 -0.874 43.221 1.00 72.69 134 SER A CA 1
ATOM 1043 C C . SER A 1 134 ? -40.330 -0.939 43.007 1.00 72.69 134 SER A C 1
ATOM 1045 O O . SER A 1 134 ? -41.080 -0.594 43.915 1.00 72.69 134 SER A O 1
ATOM 1047 N N . SER A 1 135 ? -40.787 -1.350 41.819 1.00 76.31 135 SER A N 1
ATOM 1048 C CA . SER A 1 135 ? -42.217 -1.454 41.491 1.00 76.31 135 SER A CA 1
ATOM 1049 C C . SER A 1 135 ? -42.864 -2.724 42.049 1.00 76.31 135 SER A C 1
ATOM 1051 O O . SER A 1 135 ? -44.045 -2.716 42.386 1.00 76.31 135 SER A O 1
ATOM 1053 N N . ASN A 1 136 ? -42.108 -3.824 42.112 1.00 74.81 136 ASN A N 1
ATOM 1054 C CA . ASN A 1 136 ? -42.634 -5.155 42.429 1.00 74.81 136 ASN A CA 1
ATOM 1055 C C . ASN A 1 136 ? -42.457 -5.557 43.901 1.00 74.81 136 ASN A C 1
ATOM 1057 O O . ASN A 1 136 ? -43.114 -6.493 44.355 1.00 74.81 136 ASN A O 1
ATOM 1061 N N . VAL A 1 137 ? -41.590 -4.869 44.651 1.00 71.00 137 VAL A N 1
ATOM 1062 C CA . VAL A 1 137 ? -41.335 -5.156 46.068 1.00 71.00 137 VAL A CA 1
ATOM 1063 C C . VAL A 1 137 ? -41.749 -3.947 46.921 1.00 71.00 137 VAL A C 1
ATOM 1065 O O . VAL A 1 137 ? -41.068 -2.921 46.913 1.00 71.00 137 VAL A O 1
ATOM 1068 N N . PRO A 1 138 ? -42.868 -4.018 47.664 1.00 64.00 138 PRO A N 1
ATOM 1069 C CA . PRO A 1 138 ? -43.299 -2.912 48.510 1.00 64.00 138 PRO A CA 1
ATOM 1070 C C . PRO A 1 138 ? -42.355 -2.738 49.711 1.00 64.00 138 PRO A C 1
ATOM 1072 O O . PRO A 1 138 ? -42.146 -3.668 50.486 1.00 64.00 138 PRO A O 1
ATOM 1075 N N . GLY A 1 139 ? -41.810 -1.528 49.876 1.00 69.44 139 GLY A N 1
ATOM 1076 C CA . GLY A 1 139 ? -40.996 -1.128 51.034 1.00 69.44 139 GLY A CA 1
ATOM 1077 C C . GLY A 1 139 ? -39.494 -0.964 50.775 1.00 69.44 139 GLY A C 1
ATOM 1078 O O . GLY A 1 139 ? -38.795 -0.477 51.657 1.00 69.44 139 GLY A O 1
ATOM 1079 N N . THR A 1 140 ? -38.991 -1.312 49.589 1.00 68.38 140 THR A N 1
ATOM 1080 C CA . THR A 1 140 ? -37.582 -1.085 49.219 1.00 68.38 140 THR A CA 1
ATOM 1081 C C . THR A 1 140 ? -37.384 0.290 48.595 1.00 68.38 140 THR A C 1
ATOM 1083 O O . THR A 1 140 ? -38.089 0.650 47.651 1.00 68.38 140 THR A O 1
ATOM 1086 N N . SER A 1 141 ? -36.407 1.053 49.089 1.00 75.50 141 SER A N 1
ATOM 1087 C CA . SER A 1 141 ? -36.008 2.317 48.468 1.00 75.50 141 SER A CA 1
ATOM 1088 C C . SER A 1 141 ? -34.982 2.076 47.355 1.00 75.50 141 SER A C 1
ATOM 1090 O O . SER A 1 141 ? -34.243 1.090 47.373 1.00 75.50 141 SER A O 1
ATOM 1092 N N . SER A 1 142 ? -34.855 3.014 46.410 1.00 72.12 142 SER A N 1
ATOM 1093 C CA . SER A 1 142 ? -33.810 2.963 45.371 1.00 72.12 142 SER A CA 1
ATOM 1094 C C . SER A 1 142 ? -32.393 2.863 45.953 1.00 72.12 142 SER A C 1
ATOM 1096 O O . SER A 1 142 ? -31.490 2.353 45.294 1.00 72.12 142 SER A O 1
ATOM 1098 N N . LYS A 1 143 ? -32.200 3.325 47.196 1.00 75.19 143 LYS A N 1
ATOM 1099 C CA . LYS A 1 143 ? -30.935 3.238 47.928 1.00 75.19 143 LYS A CA 1
ATOM 1100 C C . LYS A 1 143 ? -30.591 1.794 48.304 1.00 75.19 143 LYS A C 1
ATOM 1102 O O . LYS A 1 143 ? -29.446 1.396 48.128 1.00 75.19 143 LYS A O 1
ATOM 1107 N N . ASP A 1 144 ? -31.575 1.007 48.735 1.00 74.19 144 ASP A N 1
ATOM 1108 C CA . ASP A 1 144 ? -31.369 -0.389 49.144 1.00 74.19 144 ASP A CA 1
ATOM 1109 C C . ASP A 1 144 ? -31.012 -1.275 47.940 1.00 74.19 144 ASP A C 1
ATOM 1111 O O . ASP A 1 144 ? -30.161 -2.160 48.031 1.00 74.19 144 ASP A O 1
ATOM 1115 N N . VAL A 1 145 ? -31.607 -0.989 46.774 1.00 75.88 145 VAL A N 1
ATOM 1116 C CA . VAL A 1 145 ? -31.270 -1.671 45.513 1.00 75.88 145 VAL A CA 1
ATOM 1117 C C . VAL A 1 145 ? -29.848 -1.318 45.067 1.00 75.88 145 VAL A C 1
ATOM 1119 O O . VAL A 1 145 ? -29.096 -2.201 44.657 1.00 75.88 145 VAL A O 1
ATOM 1122 N N . MET A 1 146 ? -29.446 -0.049 45.192 1.00 78.00 146 MET A N 1
ATOM 1123 C CA . MET A 1 146 ? -28.085 0.393 44.866 1.00 78.00 146 MET A CA 1
ATOM 1124 C C . MET A 1 146 ? -27.038 -0.274 45.774 1.00 78.00 146 MET A C 1
ATOM 1126 O O . MET A 1 146 ? -26.000 -0.729 45.290 1.00 78.00 146 MET A O 1
ATOM 1130 N N . ASP A 1 147 ? -27.327 -0.381 47.074 1.00 78.31 147 ASP A N 1
ATOM 1131 C CA . ASP A 1 147 ? -26.448 -1.029 48.052 1.00 78.31 147 ASP A CA 1
ATOM 1132 C C . ASP A 1 147 ? -26.296 -2.539 47.754 1.00 78.31 147 ASP A C 1
ATOM 1134 O O . ASP A 1 147 ? -25.187 -3.076 47.812 1.00 78.31 147 ASP A O 1
ATOM 1138 N N . MET A 1 148 ? -27.367 -3.224 47.330 1.00 77.31 148 MET A N 1
ATOM 1139 C CA . MET A 1 148 ? -27.304 -4.630 46.898 1.00 77.31 148 MET A CA 1
ATOM 1140 C C . MET A 1 148 ? -26.488 -4.824 45.604 1.00 77.31 148 MET A C 1
ATOM 1142 O O . MET A 1 148 ? -25.731 -5.795 45.486 1.00 77.31 148 MET A O 1
ATOM 1146 N N . VAL A 1 149 ? -26.589 -3.896 44.647 1.00 81.25 149 VAL A N 1
ATOM 1147 C CA . VAL A 1 149 ? -25.790 -3.907 43.406 1.00 81.25 149 VAL A CA 1
ATOM 1148 C C . VAL A 1 149 ? -24.300 -3.726 43.711 1.00 81.25 149 VAL A C 1
ATOM 1150 O O . VAL A 1 149 ? -23.478 -4.465 43.172 1.00 81.25 149 VAL A O 1
ATOM 1153 N N . LEU A 1 150 ? -23.942 -2.810 44.619 1.00 82.25 150 LEU A N 1
ATOM 1154 C CA . LEU A 1 150 ? -22.553 -2.596 45.049 1.00 82.25 150 LEU A CA 1
ATOM 1155 C C . LEU A 1 150 ? -21.946 -3.852 45.689 1.00 82.25 150 LEU A C 1
ATOM 1157 O O . LEU A 1 150 ? -20.810 -4.213 45.379 1.00 82.25 150 LEU A O 1
ATOM 1161 N N . ILE A 1 151 ? -22.709 -4.544 46.540 1.00 81.50 151 ILE A N 1
ATOM 1162 C CA . ILE A 1 151 ? -22.275 -5.803 47.161 1.00 81.50 151 ILE A CA 1
ATOM 1163 C C . ILE A 1 151 ? -22.080 -6.894 46.098 1.00 81.50 151 ILE A C 1
ATOM 1165 O O . ILE A 1 151 ? -21.086 -7.618 46.135 1.00 81.50 151 ILE A O 1
ATOM 1169 N N . THR A 1 152 ? -22.984 -6.994 45.123 1.00 79.31 152 THR A N 1
ATOM 1170 C CA . THR A 1 152 ? -22.875 -7.981 44.034 1.00 79.31 152 THR A CA 1
ATOM 1171 C C . THR A 1 152 ? -21.639 -7.714 43.171 1.00 79.31 152 THR A C 1
ATOM 1173 O O . THR A 1 152 ? -20.843 -8.623 42.942 1.00 79.31 152 THR A O 1
ATOM 1176 N N . GLN A 1 153 ? -21.397 -6.454 42.792 1.00 82.00 153 GLN A N 1
ATOM 1177 C CA . GLN A 1 153 ? -20.211 -6.055 42.029 1.00 82.00 153 GLN A CA 1
ATOM 1178 C C . GLN A 1 153 ? -18.908 -6.319 42.801 1.00 82.00 153 GLN A C 1
ATOM 1180 O O . GLN A 1 153 ? -17.899 -6.715 42.214 1.00 82.00 153 GLN A O 1
ATOM 1185 N N . TYR A 1 154 ? -18.915 -6.136 44.122 1.00 78.12 154 TYR A N 1
ATOM 1186 C CA . TYR A 1 154 ? -17.788 -6.490 44.983 1.00 78.12 154 TYR A CA 1
ATOM 1187 C C . TYR A 1 154 ? -17.478 -7.998 44.935 1.00 78.12 154 TYR A C 1
ATOM 1189 O O . TYR A 1 154 ? -16.318 -8.390 44.811 1.00 78.12 154 TYR A O 1
ATOM 1197 N N . PHE A 1 155 ? -18.497 -8.860 44.949 1.00 79.50 155 PHE A N 1
ATOM 1198 C CA . PHE A 1 155 ? -18.291 -10.305 44.807 1.00 79.50 155 PHE A CA 1
ATOM 1199 C C . PHE A 1 155 ? -17.856 -10.719 43.397 1.00 79.50 155 PHE A C 1
ATOM 1201 O O . PHE A 1 155 ? -16.967 -11.561 43.270 1.00 79.50 155 PHE A O 1
ATOM 1208 N N . ASP A 1 156 ? -18.415 -10.111 42.349 1.00 80.31 156 ASP A N 1
ATOM 1209 C CA . ASP A 1 156 ? -18.024 -10.404 40.965 1.00 80.31 156 ASP A CA 1
ATOM 1210 C C . ASP A 1 156 ? -16.580 -9.975 40.674 1.00 80.31 156 ASP A C 1
ATOM 1212 O O . ASP A 1 156 ? -15.817 -10.741 40.083 1.00 80.31 156 ASP A O 1
ATOM 1216 N N . THR A 1 157 ? -16.155 -8.808 41.171 1.00 80.69 157 THR A N 1
ATOM 1217 C CA . THR A 1 157 ? -14.753 -8.365 41.065 1.00 80.69 157 THR A CA 1
ATOM 1218 C C . THR A 1 157 ? -13.809 -9.288 41.834 1.00 80.69 157 THR A C 1
ATOM 1220 O O . THR A 1 157 ? -12.769 -9.675 41.301 1.00 80.69 157 THR A O 1
ATOM 1223 N N . MET A 1 158 ? -14.176 -9.732 43.043 1.00 77.38 158 MET A N 1
ATOM 1224 C CA . MET A 1 158 ? -13.404 -10.754 43.763 1.00 77.38 158 MET A CA 1
ATOM 1225 C C . MET A 1 158 ? -13.320 -12.075 42.987 1.00 77.38 158 MET A C 1
ATOM 1227 O O . MET A 1 158 ? -12.264 -12.708 42.973 1.00 77.38 158 MET A O 1
ATOM 1231 N N . LYS A 1 159 ? -14.401 -12.489 42.318 1.00 81.50 159 LYS A N 1
ATOM 1232 C CA . LYS A 1 159 ? -14.426 -13.699 41.490 1.00 81.50 159 LYS A CA 1
ATOM 1233 C C . LYS A 1 159 ? -13.521 -13.571 40.262 1.00 81.50 159 LYS A C 1
ATOM 1235 O O . LYS A 1 159 ? -12.785 -14.512 39.980 1.00 81.50 159 LYS A O 1
ATOM 1240 N N . GLU A 1 160 ? -13.525 -12.437 39.560 1.00 79.94 160 GLU A N 1
ATOM 1241 C CA . GLU A 1 160 ? -12.606 -12.179 38.436 1.00 79.94 160 GLU A CA 1
ATOM 1242 C C . GLU A 1 160 ? -11.140 -12.154 38.883 1.00 79.94 160 GLU A C 1
ATOM 1244 O O . GLU A 1 160 ? -10.286 -12.779 38.249 1.00 79.94 160 GLU A O 1
ATOM 1249 N N . ILE A 1 161 ? -10.850 -11.492 40.008 1.00 76.62 161 ILE A N 1
ATOM 1250 C CA . ILE A 1 161 ? -9.510 -11.455 40.608 1.00 76.62 161 ILE A CA 1
ATOM 1251 C C . ILE A 1 161 ? -9.047 -12.870 40.981 1.00 76.62 161 ILE A C 1
ATOM 1253 O O . ILE A 1 161 ? -7.896 -13.216 40.718 1.00 76.62 161 ILE A O 1
ATOM 1257 N N . GLY A 1 162 ? -9.933 -13.690 41.555 1.00 73.12 162 GLY A N 1
ATOM 1258 C CA . GLY A 1 162 ? -9.646 -15.078 41.925 1.00 73.12 162 GLY A CA 1
ATOM 1259 C C . GLY A 1 162 ? -9.540 -16.041 40.736 1.00 73.12 162 GLY A C 1
ATOM 1260 O O . GLY A 1 162 ? -8.824 -17.035 40.822 1.00 73.12 162 GLY A O 1
ATOM 1261 N N . ALA A 1 163 ? -10.218 -15.754 39.621 1.00 75.81 163 ALA A N 1
ATOM 1262 C CA . ALA A 1 163 ? -10.152 -16.547 38.391 1.00 75.81 163 ALA A CA 1
ATOM 1263 C C . ALA A 1 163 ? -8.923 -16.214 37.523 1.00 75.81 163 ALA A C 1
ATOM 1265 O O . ALA A 1 163 ? -8.490 -17.038 36.714 1.00 75.81 163 ALA A O 1
ATOM 1266 N N . SER A 1 164 ? -8.341 -15.023 37.687 1.00 72.25 164 SER A N 1
ATOM 1267 C CA . SER A 1 164 ? -7.113 -14.622 37.002 1.00 72.25 164 SER A CA 1
ATOM 1268 C C . SER A 1 164 ? -5.890 -15.294 37.636 1.00 72.25 164 SER A C 1
ATOM 1270 O O . SER A 1 164 ? -5.408 -14.904 38.698 1.00 72.25 164 SER A O 1
ATOM 1272 N N . SER A 1 165 ? -5.331 -16.292 36.950 1.00 59.06 165 SER A N 1
ATOM 1273 C CA . SER A 1 165 ? -4.207 -17.126 37.412 1.00 59.06 165 SER A CA 1
ATOM 1274 C C . SER A 1 165 ? -2.870 -16.389 37.629 1.00 59.06 165 SER A C 1
ATOM 1276 O O . SER A 1 165 ? -1.900 -17.003 38.071 1.00 59.06 165 SER A O 1
ATOM 1278 N N . LYS A 1 166 ? -2.797 -15.081 37.342 1.00 63.78 166 LYS A N 1
ATOM 1279 C CA . LYS A 1 166 ? -1.618 -14.215 37.554 1.00 63.78 166 LYS A CA 1
ATOM 1280 C C . LYS A 1 166 ? -1.752 -13.240 38.733 1.00 63.78 166 LYS A C 1
ATOM 1282 O O . LYS A 1 166 ? -0.834 -12.451 38.947 1.00 63.78 166 LYS A O 1
ATOM 1287 N N . SER A 1 167 ? -2.859 -13.252 39.479 1.00 51.62 167 SER A N 1
ATOM 1288 C CA . SER A 1 167 ? -3.087 -12.252 40.526 1.00 51.62 167 SER A CA 1
ATOM 1289 C C . SER A 1 167 ? -2.406 -12.631 41.846 1.00 51.62 167 SER A C 1
ATOM 1291 O O . SER A 1 167 ? -2.762 -13.596 42.521 1.00 51.62 167 SER A O 1
ATOM 1293 N N . SER A 1 168 ? -1.386 -11.855 42.196 1.00 51.38 168 SER A N 1
ATOM 1294 C CA . SER A 1 168 ? -0.653 -11.876 43.459 1.00 51.38 168 SER A CA 1
ATOM 1295 C C . SER A 1 168 ? -1.577 -11.578 44.646 1.00 51.38 168 SER A C 1
ATOM 1297 O O . SER A 1 168 ? -2.155 -10.498 44.685 1.00 51.38 168 SER A O 1
ATOM 1299 N N . SER A 1 169 ? -1.687 -12.511 45.602 1.00 57.62 169 SER A N 1
ATOM 1300 C CA . SER A 1 169 ? -2.135 -12.319 46.999 1.00 57.62 169 SER A CA 1
ATOM 1301 C C . SER A 1 169 ? -2.832 -10.975 47.297 1.00 57.62 169 SER A C 1
ATOM 1303 O O . SER A 1 169 ? -2.184 -10.016 47.721 1.00 57.62 169 SER A O 1
ATOM 1305 N N . VAL A 1 170 ? -4.155 -10.906 47.125 1.00 55.22 170 VAL A N 1
ATOM 1306 C CA . VAL A 1 170 ? -4.961 -9.735 47.510 1.00 55.22 170 VAL A CA 1
ATOM 1307 C C . VAL A 1 170 ? -5.469 -9.936 48.941 1.00 55.22 170 VAL A C 1
ATOM 1309 O O . VAL A 1 170 ? -6.292 -10.814 49.197 1.00 55.22 170 VAL A O 1
ATOM 1312 N N . PHE A 1 171 ? -4.966 -9.141 49.892 1.00 55.06 171 PHE A N 1
ATOM 1313 C CA . PHE A 1 171 ? -5.461 -9.133 51.272 1.00 55.06 171 PHE A CA 1
ATOM 1314 C C . PHE A 1 171 ? -6.791 -8.380 51.337 1.00 55.06 171 PHE A C 1
ATOM 1316 O O . PHE A 1 171 ? -6.831 -7.153 51.287 1.00 55.06 171 PHE A O 1
ATOM 1323 N N . ILE A 1 172 ? -7.882 -9.131 51.454 1.00 60.47 172 ILE A N 1
ATOM 1324 C CA . ILE A 1 172 ? -9.232 -8.592 51.608 1.00 60.47 172 ILE A CA 1
ATOM 1325 C C . ILE A 1 172 ? -9.541 -8.500 53.109 1.00 60.47 172 ILE A C 1
ATOM 1327 O O . ILE A 1 172 ? -9.551 -9.544 53.770 1.00 60.47 172 ILE A O 1
ATOM 1331 N N . PRO A 1 173 ? -9.798 -7.310 53.683 1.00 58.62 173 PRO A N 1
ATOM 1332 C CA . PRO A 1 173 ? -10.250 -7.199 55.066 1.00 58.62 173 PRO A CA 1
ATOM 1333 C C . PRO A 1 173 ? -11.652 -7.816 55.197 1.00 58.62 173 PRO A C 1
ATOM 1335 O O . PRO A 1 173 ? -12.651 -7.261 54.752 1.00 58.62 173 PRO A O 1
ATOM 1338 N N . HIS A 1 174 ? -11.725 -9.004 55.793 1.00 51.88 174 HIS A N 1
ATOM 1339 C CA . HIS A 1 174 ? -12.936 -9.809 55.962 1.00 51.88 174 HIS A CA 1
ATOM 1340 C C . HIS A 1 174 ? -13.481 -9.627 57.382 1.00 51.88 174 HIS A C 1
ATOM 1342 O O . HIS A 1 174 ? -13.402 -10.508 58.233 1.00 51.88 174 HIS A O 1
ATOM 1348 N N . GLY A 1 175 ? -14.018 -8.440 57.649 1.00 63.97 175 GLY A N 1
ATOM 1349 C CA . GLY A 1 175 ? -14.808 -8.166 58.846 1.00 63.97 175 GLY A CA 1
ATOM 1350 C C . GLY A 1 175 ? -16.143 -7.538 58.444 1.00 63.97 175 GLY A C 1
ATOM 1351 O O . GLY A 1 175 ? -16.158 -6.745 57.505 1.00 63.97 175 GLY A O 1
ATOM 1352 N N . PRO A 1 176 ? -17.264 -7.821 59.131 1.00 57.97 176 PRO A N 1
ATOM 1353 C CA . PRO A 1 176 ? -18.567 -7.223 58.808 1.00 57.97 176 PRO A CA 1
ATOM 1354 C C . PRO A 1 176 ? -18.581 -5.681 58.882 1.00 57.97 176 PRO A C 1
ATOM 1356 O O . PRO A 1 176 ? -19.441 -5.050 58.275 1.00 57.97 176 PRO A O 1
ATOM 1359 N N . GLY A 1 177 ? -17.606 -5.064 59.566 1.00 64.19 177 GLY A N 1
ATOM 1360 C CA . GLY A 1 177 ? -17.374 -3.615 59.541 1.00 64.19 177 GLY A CA 1
ATOM 1361 C C . GLY A 1 177 ? -16.661 -3.099 58.284 1.00 64.19 177 GLY A C 1
ATOM 1362 O O . GLY A 1 177 ? -16.919 -1.978 57.869 1.00 64.19 177 GLY A O 1
ATOM 1363 N N . ALA A 1 178 ? -15.851 -3.921 57.610 1.00 65.44 178 ALA A N 1
ATOM 1364 C CA . ALA A 1 178 ? -15.003 -3.481 56.500 1.00 65.44 178 ALA A CA 1
ATOM 1365 C C . ALA A 1 178 ? -15.813 -3.006 55.283 1.00 65.44 178 ALA A C 1
ATOM 1367 O O . ALA A 1 178 ? -15.446 -2.030 54.640 1.00 65.44 178 ALA A O 1
ATOM 1368 N N . VAL A 1 179 ? -16.954 -3.640 54.993 1.00 64.12 179 VAL A N 1
ATOM 1369 C CA . VAL A 1 179 ? -17.837 -3.210 53.893 1.00 64.12 179 VAL A CA 1
ATOM 1370 C C . VAL A 1 179 ? -18.505 -1.869 54.217 1.00 64.12 179 VAL A C 1
ATOM 1372 O O . VAL A 1 179 ? -18.620 -1.011 53.345 1.00 64.12 179 VAL A O 1
ATOM 1375 N N . LYS A 1 180 ? -18.895 -1.654 55.482 1.00 66.75 180 LYS A N 1
ATOM 1376 C CA . LYS A 1 180 ? -19.448 -0.376 55.949 1.00 66.75 180 LYS A CA 1
ATOM 1377 C C . LYS A 1 180 ? -18.389 0.727 55.918 1.00 66.75 180 LYS A C 1
ATOM 1379 O O . LYS A 1 180 ? -18.702 1.837 55.499 1.00 66.75 180 LYS A O 1
ATOM 1384 N N . ASP A 1 181 ? -17.156 0.409 56.299 1.00 73.38 181 ASP A N 1
ATOM 1385 C CA . ASP A 1 181 ? -16.032 1.345 56.285 1.00 73.38 181 ASP A CA 1
ATOM 1386 C C . ASP A 1 181 ? -15.643 1.730 54.852 1.00 73.38 181 ASP A C 1
ATOM 1388 O O . ASP A 1 181 ? -15.502 2.916 54.565 1.00 73.38 181 ASP A O 1
ATOM 1392 N N . ILE A 1 182 ? -15.583 0.773 53.918 1.00 70.00 182 ILE A N 1
ATOM 1393 C CA . ILE A 1 182 ? -15.347 1.048 52.488 1.00 70.00 182 ILE A CA 1
ATOM 1394 C C . ILE A 1 182 ? -16.481 1.908 51.912 1.00 70.00 182 ILE A C 1
ATOM 1396 O O . ILE A 1 182 ? -16.227 2.910 51.243 1.00 70.00 182 ILE A O 1
ATOM 1400 N N . ALA A 1 183 ? -17.740 1.569 52.207 1.00 67.81 183 ALA A N 1
ATOM 1401 C CA . ALA A 1 183 ? -18.888 2.352 51.754 1.00 67.81 183 ALA A CA 1
ATOM 1402 C C . ALA A 1 183 ? -18.924 3.768 52.365 1.00 67.81 183 ALA A C 1
ATOM 1404 O O . ALA A 1 183 ? -19.406 4.696 51.714 1.00 67.81 183 ALA A O 1
ATOM 1405 N N . SER A 1 184 ? -18.425 3.949 53.594 1.00 75.69 184 SER A N 1
ATOM 1406 C CA . SER A 1 184 ? -18.285 5.263 54.238 1.00 75.69 184 SER A CA 1
ATOM 1407 C C . SER A 1 184 ? -17.167 6.078 53.594 1.00 75.69 184 SER A C 1
ATOM 1409 O O . SER A 1 184 ? -17.393 7.223 53.213 1.00 75.69 184 SER A O 1
ATOM 1411 N N . GLN A 1 185 ? -16.000 5.468 53.378 1.00 72.50 185 GLN A N 1
ATOM 1412 C CA . GLN A 1 185 ? -14.838 6.124 52.775 1.00 72.50 185 GLN A CA 1
ATOM 1413 C C . GLN A 1 185 ? -15.096 6.576 51.334 1.00 72.50 185 GLN A C 1
ATOM 1415 O O . GLN A 1 185 ? -14.711 7.682 50.965 1.00 72.50 185 GLN A O 1
ATOM 1420 N N . ILE A 1 186 ? -15.797 5.774 50.521 1.00 73.38 186 ILE A N 1
ATOM 1421 C CA . ILE A 1 186 ? -16.187 6.179 49.158 1.00 73.38 186 ILE A CA 1
ATOM 1422 C C . ILE A 1 186 ? -17.126 7.394 49.201 1.00 73.38 186 ILE A C 1
ATOM 1424 O O . ILE A 1 186 ? -17.004 8.306 48.386 1.00 73.38 186 ILE A O 1
ATOM 1428 N N . ARG A 1 187 ? -18.051 7.428 50.167 1.00 73.44 187 ARG A N 1
ATOM 1429 C CA . ARG A 1 187 ? -19.041 8.504 50.313 1.00 73.44 187 ARG A CA 1
ATOM 1430 C C . ARG A 1 187 ? -18.408 9.807 50.805 1.00 73.44 187 ARG A C 1
ATOM 1432 O O . ARG A 1 187 ? -18.709 10.865 50.262 1.00 73.44 187 ARG A O 1
ATOM 1439 N N . GLU A 1 188 ? -17.518 9.724 51.791 1.00 76.56 188 GLU A N 1
ATOM 1440 C CA . GLU A 1 188 ? -16.731 10.860 52.285 1.00 76.56 188 GLU A CA 1
ATOM 1441 C C . GLU A 1 188 ? -15.781 11.391 51.209 1.00 76.56 188 GLU A C 1
ATOM 1443 O O . GLU A 1 188 ? -15.704 12.599 51.012 1.00 76.56 188 GLU A O 1
ATOM 1448 N N . GLY A 1 189 ? -15.130 10.508 50.445 1.00 72.50 189 GLY A N 1
ATOM 1449 C CA . GLY A 1 189 ? -14.277 10.902 49.323 1.00 72.50 189 GLY A CA 1
ATOM 1450 C C . GLY A 1 189 ? -15.030 11.665 48.227 1.00 72.50 189 GLY A C 1
ATOM 1451 O O . GLY A 1 189 ? -14.504 12.642 47.695 1.00 72.50 189 GLY A O 1
ATOM 1452 N N . LEU A 1 190 ? -16.273 11.272 47.924 1.00 67.81 190 LEU A N 1
ATOM 1453 C CA . LEU A 1 190 ? -17.119 11.976 46.953 1.00 67.81 190 LEU A CA 1
ATOM 1454 C C . LEU A 1 190 ? -17.569 13.355 47.465 1.00 67.81 190 LEU A C 1
ATOM 1456 O O . LEU A 1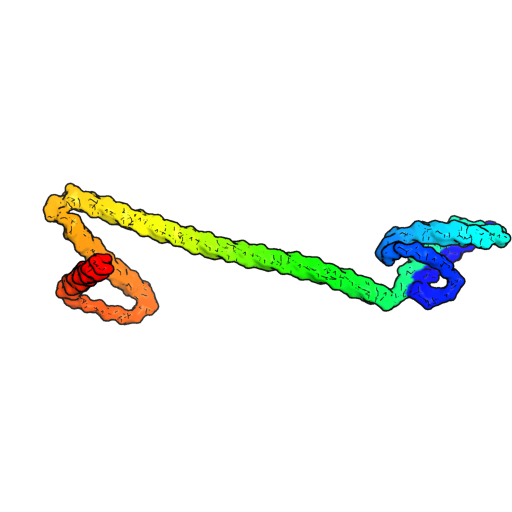 190 ? -17.473 14.334 46.730 1.00 67.81 190 LEU A O 1
ATOM 1460 N N . LEU A 1 191 ? -17.982 13.448 48.735 1.00 70.62 191 LEU A N 1
ATOM 1461 C CA . LEU A 1 191 ? -18.377 14.711 49.378 1.00 70.62 191 LEU A CA 1
ATOM 1462 C C . LEU A 1 191 ? -17.206 15.702 49.489 1.00 70.62 191 LEU A C 1
ATOM 1464 O O . LEU A 1 191 ? -17.378 16.899 49.264 1.00 70.62 191 LEU A O 1
ATOM 1468 N N . GLN A 1 192 ? -16.003 15.208 49.791 1.00 70.50 192 GLN A N 1
ATOM 1469 C CA . GLN A 1 192 ? -14.785 16.019 49.822 1.00 70.50 192 GLN A CA 1
ATOM 1470 C C . GLN A 1 192 ? -14.406 16.517 48.415 1.00 70.50 192 GLN A C 1
ATOM 1472 O O . GLN A 1 192 ? -13.942 17.647 48.261 1.00 70.50 192 GLN A O 1
ATOM 1477 N N . GLY A 1 193 ? -14.620 15.689 47.386 1.00 63.34 193 GLY A N 1
ATOM 1478 C CA . GLY A 1 193 ? -14.405 16.047 45.982 1.00 63.34 193 GLY A CA 1
ATOM 1479 C C . GLY A 1 193 ? -15.376 17.119 45.480 1.00 63.34 193 GLY A C 1
ATOM 1480 O O . GLY A 1 193 ? -14.949 18.061 44.814 1.00 63.34 193 GLY A O 1
ATOM 1481 N N . GLU A 1 194 ? -16.655 17.038 45.854 1.00 58.81 194 GLU A N 1
ATOM 1482 C CA . GLU A 1 194 ? -17.647 18.081 45.553 1.00 58.81 194 GLU A CA 1
ATOM 1483 C C . GLU A 1 194 ? -17.314 19.405 46.260 1.00 58.81 194 GLU A C 1
ATOM 1485 O O . GLU A 1 194 ? -17.343 20.461 45.624 1.00 58.81 194 GLU A O 1
ATOM 1490 N N . ALA A 1 195 ? -16.893 19.360 47.530 1.00 58.28 195 ALA A N 1
ATOM 1491 C CA . ALA A 1 195 ? -16.462 20.545 48.278 1.00 58.28 195 ALA A CA 1
ATOM 1492 C C . ALA A 1 195 ? -15.195 21.207 47.696 1.00 58.28 195 ALA A C 1
ATOM 1494 O O . ALA A 1 195 ? -15.059 22.427 47.759 1.00 58.28 195 ALA A O 1
ATOM 1495 N N . ALA A 1 196 ? -14.289 20.427 47.098 1.00 57.06 196 ALA A N 1
ATOM 1496 C CA . ALA A 1 196 ? -13.098 20.939 46.417 1.00 57.06 196 ALA A CA 1
ATOM 1497 C C . ALA A 1 196 ? -13.392 21.512 45.017 1.00 57.06 196 ALA A C 1
ATOM 1499 O O . ALA A 1 196 ? -12.639 22.352 44.534 1.00 57.06 196 ALA A O 1
ATOM 1500 N N . SER A 1 197 ? -14.477 21.080 44.366 1.00 54.00 197 SER A N 1
ATOM 1501 C CA . SER A 1 197 ? -14.871 21.543 43.023 1.00 54.00 197 SER A CA 1
ATOM 1502 C C . SER A 1 197 ? -15.603 22.892 43.002 1.00 54.00 197 SER A C 1
ATOM 1504 O O . SER A 1 197 ? -15.774 23.482 41.939 1.00 54.00 197 SER A O 1
ATOM 1506 N N . HIS A 1 198 ? -16.033 23.381 44.170 1.00 48.41 198 HIS A N 1
ATOM 1507 C CA . HIS A 1 198 ? -16.800 24.619 44.328 1.00 48.41 198 HIS A CA 1
ATOM 1508 C C . HIS A 1 198 ? -15.945 25.850 44.687 1.00 48.41 198 HIS A C 1
ATOM 1510 O O . HIS A 1 198 ? -16.510 26.874 45.085 1.00 48.41 198 HIS A O 1
ATOM 1516 N N . HIS A 1 199 ? -14.616 25.763 44.536 1.00 40.94 199 HIS A N 1
ATOM 1517 C CA . HIS A 1 199 ? -13.688 26.870 44.774 1.00 40.94 199 HIS A CA 1
ATOM 1518 C C . HIS A 1 199 ? -12.962 27.345 43.516 1.00 40.94 199 HIS A C 1
ATOM 1520 O O . HIS A 1 199 ? -12.570 26.487 42.693 1.00 40.94 199 HIS A O 1
#

pLDDT: mean 75.25, std 15.68, range [35.34, 97.5]

Organism: Thalictrum thalictroides (NCBI:txid46969)